Protein AF-A0A960VF50-F1 (afdb_monomer_lite)

Sequence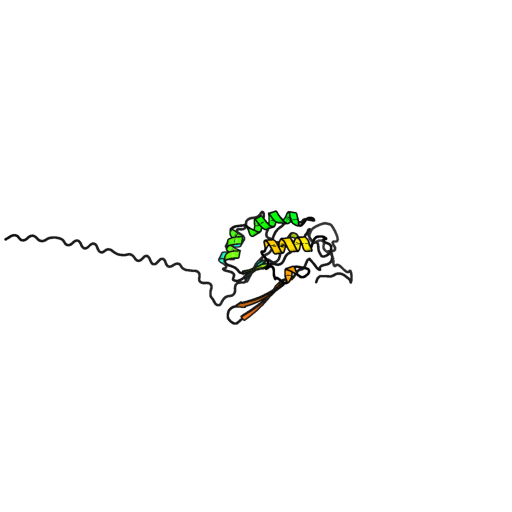 (193 aa):
MKKNNFLSKLIPLSLGIILLFHQSLFSNPNELNIGFGSCLDQDMSFEIFEKVIDQNPNYFIFMGDNIYLDSENPEEKIPAYKKFTENKKFLKLKKNTKLFFTWDDHDFGVNDAGNDYKEIEKSKEIFLKYIEEPNDSPRRKRKGVYDSYMVNFASKKIQIILLDTRTFRSPIKSRFWGFGSYIPNTDPGASFF

Radius of gyration: 27.3 Å; chains: 1; bounding box: 51×64×106 Å

Foldseek 3Di:
DDDDDDDDDDDPPPPPPPPPPPPPVPDPLQDAAEAEDEQDALVDDPVVLVVVVVVQHQEYEYQACLYAAAALDLVVCLVRLCSNLVDPSNVVSVVRYHYHYFYDRRLQHHPQAALPRPCRLVSQVSSCVSVVPDPPDVSNVDFGNWDWDWDDRDPDTDIDTHDHQGHWFDGWDAPDPDPPRTDDDPPPPGDRD

pLDDT: mean 88.4, std 16.56, range [40.12, 98.81]

Structure (mmCIF, N/CA/C/O backbone):
data_AF-A0A960VF50-F1
#
_entry.id   AF-A0A960VF50-F1
#
loop_
_atom_site.group_PDB
_atom_site.id
_atom_site.type_symbol
_atom_site.label_atom_id
_atom_site.label_alt_id
_atom_site.label_comp_id
_atom_site.label_asym_id
_atom_site.label_entity_id
_atom_site.label_seq_id
_atom_site.pdbx_PDB_ins_code
_atom_site.Cartn_x
_atom_site.Cartn_y
_atom_site.Cartn_z
_atom_site.occupancy
_atom_site.B_iso_or_equiv
_atom_site.auth_seq_id
_atom_site.auth_comp_id
_atom_site.auth_asym_id
_atom_site.auth_atom_id
_atom_site.pdbx_PDB_model_num
ATOM 1 N N . MET A 1 1 ? -34.242 44.935 78.778 1.00 49.66 1 MET A N 1
ATOM 2 C CA . MET A 1 1 ? -35.097 45.256 77.612 1.00 49.66 1 MET A CA 1
ATOM 3 C C . MET A 1 1 ? -34.233 45.772 76.472 1.00 49.66 1 MET A C 1
ATOM 5 O O . MET A 1 1 ? -33.695 46.860 76.600 1.00 49.66 1 MET A O 1
ATOM 9 N N . LYS A 1 2 ? -34.091 45.000 75.390 1.00 40.12 2 LYS A N 1
ATOM 10 C CA . LYS A 1 2 ? -33.863 45.480 74.015 1.00 40.12 2 LYS A CA 1
ATOM 11 C C . LYS A 1 2 ? -34.091 44.292 73.073 1.00 40.12 2 LYS A C 1
ATOM 13 O O . LYS A 1 2 ? -33.289 43.368 73.028 1.00 40.12 2 LYS A O 1
ATOM 18 N N . LYS A 1 3 ? -35.243 44.299 72.399 1.00 48.22 3 LYS A N 1
ATOM 19 C CA . LYS A 1 3 ? -35.469 43.560 71.151 1.00 48.22 3 LYS A CA 1
ATOM 20 C C . LYS A 1 3 ? -34.629 44.238 70.066 1.00 48.22 3 LYS A C 1
ATOM 22 O O . LYS A 1 3 ? -34.548 45.461 70.092 1.00 48.22 3 LYS A O 1
ATOM 27 N N . ASN A 1 4 ? -34.071 43.465 69.137 1.00 47.00 4 ASN A N 1
ATOM 28 C CA . ASN A 1 4 ? -33.957 43.845 67.727 1.00 47.00 4 ASN A CA 1
ATOM 29 C C . ASN A 1 4 ? -33.671 42.598 66.877 1.00 47.00 4 ASN A C 1
ATOM 31 O O . ASN A 1 4 ? -32.581 42.038 66.895 1.00 47.00 4 ASN A O 1
ATOM 35 N N . ASN A 1 5 ? -34.712 42.185 66.155 1.00 54.41 5 ASN A N 1
ATOM 36 C CA . ASN A 1 5 ? -34.659 41.328 64.977 1.00 54.41 5 ASN A CA 1
ATOM 37 C C . ASN A 1 5 ? -33.944 42.079 63.838 1.00 54.41 5 ASN A C 1
ATOM 39 O O . ASN A 1 5 ? -34.151 43.283 63.737 1.00 54.41 5 ASN A O 1
ATOM 43 N N . PHE A 1 6 ? -33.237 41.390 62.936 1.00 47.31 6 PHE A N 1
ATOM 44 C CA . PHE A 1 6 ? -33.613 41.285 61.510 1.00 47.31 6 PHE A CA 1
ATOM 45 C C . PHE A 1 6 ? -32.522 40.577 60.676 1.00 47.31 6 PHE A C 1
ATOM 47 O O . PHE A 1 6 ? -31.345 40.907 60.758 1.00 47.31 6 PHE A O 1
ATOM 54 N N . LEU A 1 7 ? -32.999 39.693 59.792 1.00 48.00 7 LEU A N 1
ATOM 55 C CA . LEU A 1 7 ? -32.424 39.273 58.504 1.00 48.00 7 LEU A CA 1
ATOM 56 C C . LEU A 1 7 ? -31.342 38.187 58.479 1.00 48.00 7 LEU A C 1
ATOM 58 O O . LEU A 1 7 ? -30.165 38.415 58.218 1.00 48.00 7 LEU A O 1
ATOM 62 N N . SER A 1 8 ? -31.846 36.955 58.516 1.00 49.31 8 SER A N 1
ATOM 63 C CA . SER A 1 8 ? -31.395 35.867 57.651 1.00 49.31 8 SER A CA 1
ATOM 64 C C . SER A 1 8 ? -31.363 36.295 56.172 1.00 49.31 8 SER A C 1
ATOM 66 O O . SER A 1 8 ? -32.411 36.553 55.577 1.00 49.31 8 SER A O 1
ATOM 68 N N . LYS A 1 9 ? -30.183 36.302 55.547 1.00 47.78 9 LYS A N 1
ATOM 69 C CA . LYS A 1 9 ? -30.050 36.159 54.089 1.00 47.78 9 LYS A CA 1
ATOM 70 C C . LYS A 1 9 ? -29.443 34.791 53.801 1.00 47.78 9 LYS A C 1
ATOM 72 O O . LYS A 1 9 ? -28.229 34.639 53.739 1.00 47.78 9 LYS A O 1
ATOM 77 N N . LEU A 1 10 ? -30.310 33.793 53.659 1.00 51.16 10 LEU A N 1
ATOM 78 C CA . LEU A 1 10 ? -29.973 32.549 52.976 1.00 51.16 10 LEU A CA 1
ATOM 79 C C . LEU A 1 10 ? -29.927 32.865 51.480 1.00 51.16 10 LEU A C 1
ATOM 81 O O . LEU A 1 10 ? -30.961 33.101 50.860 1.00 51.16 10 LEU A O 1
ATOM 85 N N . ILE A 1 11 ? -28.725 32.924 50.917 1.00 52.03 11 ILE A N 1
ATOM 86 C CA . ILE A 1 11 ? -28.527 32.833 49.471 1.00 52.03 11 ILE A CA 1
ATOM 87 C C . ILE A 1 11 ? -28.613 31.336 49.157 1.00 52.03 11 ILE A C 1
ATOM 89 O O . ILE A 1 11 ? -27.773 30.589 49.665 1.00 52.03 11 ILE A O 1
ATOM 93 N N . PRO A 1 12 ? -29.600 30.845 48.387 1.00 48.88 12 PRO A N 1
ATOM 94 C CA . PRO A 1 12 ? -29.546 29.472 47.934 1.00 48.88 12 PRO A CA 1
ATOM 95 C C . PRO A 1 12 ? -28.415 29.401 46.910 1.00 48.88 12 PRO A C 1
ATOM 97 O O . PRO A 1 12 ? -28.496 29.970 45.823 1.00 48.88 12 PRO A O 1
ATOM 100 N N . LEU A 1 13 ? -27.325 28.744 47.296 1.00 48.19 13 LEU A N 1
ATOM 101 C CA . LEU A 1 13 ? -26.268 28.338 46.389 1.00 48.19 13 LEU A CA 1
ATOM 102 C C . LEU A 1 13 ? -26.873 27.269 45.469 1.00 48.19 13 LEU A C 1
ATOM 104 O O . LEU A 1 13 ? -26.867 26.082 45.791 1.00 48.19 13 LEU A O 1
ATOM 108 N N . SER A 1 14 ? -27.478 27.684 44.357 1.00 54.41 14 SER A N 1
ATOM 109 C CA . SER A 1 14 ? -27.857 26.764 43.293 1.00 54.41 14 SER A CA 1
ATOM 110 C C . SER A 1 14 ? -26.571 26.252 42.648 1.00 54.41 14 SER A C 1
ATOM 112 O O . SER A 1 14 ? -26.038 26.843 41.711 1.00 54.41 14 SER A O 1
ATOM 114 N N . LEU A 1 15 ? -26.051 25.141 43.178 1.00 49.94 15 LEU A N 1
ATOM 115 C CA . LEU A 1 15 ? -25.127 24.274 42.455 1.00 49.94 15 LEU A CA 1
ATOM 116 C C . LEU A 1 15 ? -25.870 23.777 41.208 1.00 49.94 15 LEU A C 1
ATOM 118 O O . LEU A 1 15 ? -26.556 22.756 41.227 1.00 49.94 15 LEU A O 1
ATOM 122 N N . GLY A 1 16 ? -25.776 24.539 40.123 1.00 51.81 16 GLY A N 1
ATOM 123 C CA . GLY A 1 16 ? -26.115 24.056 38.798 1.00 51.81 16 GLY A CA 1
ATOM 124 C C . GLY A 1 16 ? -25.120 22.964 38.441 1.00 51.81 16 GLY A C 1
ATOM 125 O O . GLY A 1 16 ? -24.006 23.255 38.013 1.00 51.81 16 GLY A O 1
ATOM 126 N N . ILE A 1 17 ? -25.502 21.705 38.649 1.00 58.00 17 ILE A N 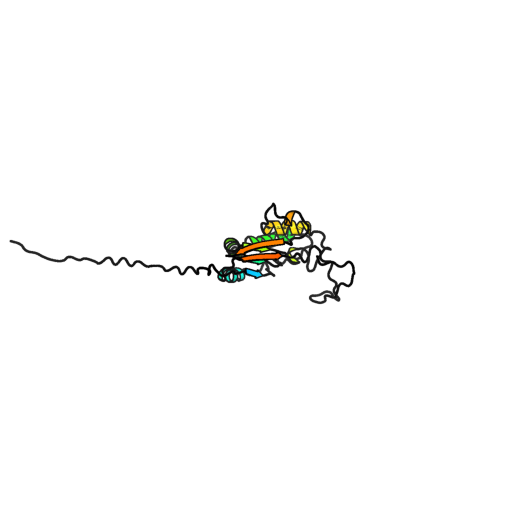1
ATOM 127 C CA . ILE A 1 17 ? -24.816 20.565 38.047 1.00 58.00 17 ILE A CA 1
ATOM 128 C C . ILE A 1 17 ? -25.055 20.695 36.543 1.00 58.00 17 ILE A C 1
ATOM 130 O O . ILE A 1 17 ? -26.099 20.302 36.024 1.00 58.00 17 ILE A O 1
ATOM 134 N N . ILE A 1 18 ? -24.102 21.307 35.842 1.00 58.47 18 ILE A N 1
ATOM 135 C CA . ILE A 1 18 ? -24.047 21.266 34.386 1.00 58.47 18 ILE A CA 1
ATOM 136 C C . ILE A 1 18 ? -23.622 19.839 34.033 1.00 58.47 18 ILE A C 1
ATOM 138 O O . ILE A 1 18 ? -22.437 19.519 33.960 1.00 58.47 18 ILE A O 1
ATOM 142 N N . LEU A 1 19 ? -24.609 18.959 33.864 1.00 52.09 19 LEU A N 1
ATOM 143 C CA . LEU A 1 19 ? -24.430 17.677 33.194 1.00 52.09 19 LEU A CA 1
ATOM 144 C C . LEU A 1 19 ? -24.115 17.975 31.727 1.00 52.09 19 LEU A C 1
ATOM 146 O O . LEU A 1 19 ? -25.004 18.104 30.888 1.00 52.09 19 LEU A O 1
ATOM 150 N N . LEU A 1 20 ? -22.825 18.117 31.428 1.00 52.59 20 LEU A N 1
ATOM 151 C CA . LEU A 1 20 ? -22.314 18.002 30.071 1.00 52.59 20 LEU A CA 1
ATOM 152 C C . LEU A 1 20 ? -22.585 16.565 29.619 1.00 52.59 20 LEU A C 1
ATOM 154 O O . LEU A 1 20 ? -21.781 15.665 29.854 1.00 52.59 20 LEU A O 1
ATOM 158 N N . PHE A 1 21 ? -23.738 16.343 28.990 1.00 51.44 21 PHE A N 1
ATOM 159 C CA . PHE A 1 21 ? -23.958 15.164 28.167 1.00 51.44 21 PHE A CA 1
ATOM 160 C C . PHE A 1 21 ? -22.960 15.237 27.011 1.00 51.44 21 PHE A C 1
ATOM 162 O O . PHE A 1 21 ? -23.230 15.824 25.966 1.00 51.44 21 PHE A O 1
ATOM 169 N N . HIS A 1 22 ? -21.779 14.652 27.204 1.00 53.62 22 HIS A N 1
ATOM 170 C CA . HIS A 1 22 ? -21.002 14.165 26.080 1.00 53.62 22 HIS A CA 1
ATOM 171 C C . HIS A 1 22 ? -21.868 13.081 25.444 1.00 53.62 22 HIS A C 1
ATOM 173 O O . HIS A 1 22 ? -21.945 11.962 25.946 1.00 53.62 22 HIS A O 1
ATOM 179 N N . GLN A 1 23 ? -22.570 13.426 24.365 1.00 48.44 23 GLN A N 1
ATOM 180 C CA . GLN A 1 23 ? -23.008 12.425 23.408 1.00 48.44 23 GLN A CA 1
ATOM 181 C C . GLN A 1 23 ? -21.732 11.859 22.792 1.00 48.44 23 GLN A C 1
ATOM 183 O O . GLN A 1 23 ? -21.275 12.286 21.736 1.00 48.44 23 GLN A O 1
ATOM 188 N N . SER A 1 24 ? -21.091 10.935 23.502 1.00 53.53 24 SER A N 1
ATOM 189 C CA . SER A 1 24 ? -20.229 9.972 22.854 1.00 53.53 24 SER A CA 1
ATOM 190 C C . SER A 1 24 ? -21.113 9.297 21.819 1.00 53.53 24 SER A C 1
ATOM 192 O O . SER A 1 24 ? -22.078 8.618 22.176 1.00 53.53 24 SER A O 1
ATOM 194 N N . LEU A 1 25 ? -20.830 9.564 20.543 1.00 53.94 25 LEU A N 1
ATOM 195 C CA . LEU A 1 25 ? -21.280 8.750 19.424 1.00 53.94 25 LEU A CA 1
ATOM 196 C C . LEU A 1 25 ? -20.746 7.345 19.700 1.00 53.94 25 LEU A C 1
ATOM 198 O O . LEU A 1 25 ? -19.643 6.987 19.295 1.00 53.94 25 LEU A O 1
ATOM 202 N N . PHE A 1 26 ? -21.466 6.586 20.520 1.00 53.62 26 PHE A N 1
ATOM 203 C CA . PHE A 1 26 ? -21.166 5.190 20.732 1.00 53.62 26 PHE A CA 1
ATOM 204 C C . PHE A 1 26 ? -21.356 4.541 19.370 1.00 53.62 26 PHE A C 1
ATOM 206 O O . PHE A 1 26 ? -22.457 4.570 18.817 1.00 53.62 26 PHE A O 1
ATOM 213 N N . SER A 1 27 ? -20.271 3.993 18.817 1.00 55.16 27 SER A N 1
ATOM 214 C CA . SER A 1 27 ? -20.386 3.021 17.736 1.00 55.16 27 SER A CA 1
ATOM 215 C C . SER A 1 27 ? -21.428 2.012 18.171 1.00 55.16 27 SER A C 1
ATOM 217 O O . SER A 1 27 ? -21.359 1.513 19.297 1.00 55.16 27 SER A O 1
ATOM 219 N N . ASN A 1 28 ? -22.388 1.711 17.305 1.00 61.47 28 ASN A N 1
ATOM 220 C CA . ASN A 1 28 ? -23.274 0.594 17.554 1.00 61.47 28 ASN A CA 1
ATOM 221 C C . ASN A 1 28 ? -22.386 -0.657 17.696 1.00 61.47 28 ASN A C 1
ATOM 223 O O . ASN A 1 28 ? -21.739 -1.038 16.720 1.00 61.47 28 ASN A O 1
ATOM 227 N N . PRO A 1 29 ? -22.303 -1.297 18.879 1.00 66.50 29 PRO A N 1
ATOM 228 C CA . PRO A 1 29 ? -21.368 -2.400 19.113 1.00 66.50 29 PRO A CA 1
ATOM 229 C C . PRO A 1 29 ? -21.675 -3.635 18.248 1.00 66.50 29 PRO A C 1
ATOM 231 O O . PRO A 1 29 ? -20.904 -4.592 18.243 1.00 66.50 29 PRO A O 1
ATOM 234 N N . ASN A 1 30 ? -22.790 -3.607 17.511 1.00 76.50 30 ASN A N 1
ATOM 235 C CA . ASN A 1 30 ? -23.240 -4.657 16.607 1.00 76.50 30 ASN A CA 1
ATOM 236 C C . ASN A 1 30 ? -22.966 -4.364 15.122 1.00 76.50 30 ASN A C 1
ATOM 238 O O . ASN A 1 30 ? -23.310 -5.197 14.281 1.00 76.50 30 ASN A O 1
ATOM 242 N N . GLU A 1 31 ? -22.376 -3.217 14.781 1.00 86.44 31 GLU A N 1
ATOM 243 C CA . GLU A 1 31 ? -22.109 -2.825 13.396 1.00 86.44 31 GLU A CA 1
ATOM 244 C C . GLU A 1 31 ? -20.614 -2.855 13.084 1.00 86.44 31 GLU A C 1
ATOM 246 O O . GLU A 1 31 ? -19.793 -2.282 13.800 1.00 86.44 31 GLU A O 1
ATOM 251 N N . LEU A 1 32 ? -20.273 -3.561 12.008 1.00 90.56 32 LEU A N 1
ATOM 252 C CA . LEU A 1 32 ? -18.916 -3.648 11.502 1.00 90.56 32 LEU A CA 1
ATOM 253 C C . LEU A 1 32 ? -18.742 -2.667 10.345 1.00 90.56 32 LEU A C 1
ATOM 255 O O . LEU A 1 32 ? -19.312 -2.874 9.275 1.00 90.56 32 LEU A O 1
ATOM 259 N N . ASN A 1 33 ? -17.864 -1.688 10.534 1.00 93.38 33 ASN A N 1
ATOM 260 C CA . ASN A 1 33 ? -17.501 -0.706 9.524 1.00 93.38 33 ASN A CA 1
ATOM 261 C C . ASN A 1 33 ? -16.098 -1.001 8.987 1.00 93.38 33 ASN A C 1
ATOM 263 O O . ASN A 1 33 ? -15.100 -0.899 9.707 1.00 93.38 33 ASN A O 1
ATOM 267 N N . ILE A 1 34 ? -16.028 -1.362 7.706 1.00 95.94 34 ILE A N 1
ATOM 268 C CA . ILE A 1 34 ? -14.776 -1.540 6.967 1.00 95.94 34 ILE A CA 1
ATOM 269 C C . ILE A 1 34 ? -14.707 -0.440 5.912 1.00 95.94 34 ILE A C 1
ATOM 271 O O . ILE A 1 34 ? -15.481 -0.443 4.958 1.00 95.94 34 ILE A O 1
ATOM 275 N N . GLY A 1 35 ? -13.780 0.497 6.089 1.00 97.25 35 GLY A N 1
ATOM 276 C CA . GLY A 1 35 ? -13.423 1.458 5.051 1.00 97.25 35 GLY A CA 1
ATOM 277 C C . GLY A 1 35 ? -12.381 0.873 4.102 1.00 97.25 35 GLY A C 1
ATOM 278 O O . GLY A 1 35 ? -11.595 0.005 4.485 1.00 97.25 35 GLY A O 1
ATOM 279 N N . PHE A 1 36 ? -12.343 1.363 2.872 1.00 97.75 36 PHE A N 1
ATOM 280 C CA . PHE A 1 36 ? -11.269 1.069 1.932 1.00 97.75 36 PHE A CA 1
ATOM 281 C C . PHE A 1 36 ? -11.023 2.269 1.021 1.00 97.75 36 PHE A C 1
ATOM 283 O O . PHE A 1 36 ? -11.928 3.071 0.784 1.00 97.75 36 PHE A O 1
ATOM 290 N N . GLY A 1 37 ? -9.793 2.407 0.540 1.00 97.56 37 GLY A N 1
ATOM 291 C CA . GLY A 1 37 ? -9.394 3.486 -0.355 1.00 97.56 37 GLY A CA 1
ATOM 292 C C . GLY A 1 37 ? -8.038 3.224 -0.999 1.00 97.56 37 GLY A C 1
ATOM 293 O O . GLY A 1 37 ? -7.272 2.380 -0.537 1.00 97.56 37 GLY A O 1
ATOM 294 N N . SER A 1 38 ? -7.761 3.954 -2.068 1.00 97.69 38 SER A N 1
ATOM 295 C CA . SER A 1 38 ? -6.519 3.920 -2.842 1.00 97.69 38 SER A CA 1
ATOM 296 C C . SER A 1 38 ? -6.199 5.329 -3.331 1.00 97.69 38 SER A C 1
ATOM 298 O O . SER A 1 38 ? -6.962 6.264 -3.063 1.00 97.69 38 SER A O 1
ATOM 300 N N . CYS A 1 39 ? -5.114 5.464 -4.088 1.00 97.19 39 CYS A N 1
ATOM 301 C CA . CYS A 1 39 ? -4.803 6.679 -4.832 1.00 97.19 39 CYS A CA 1
ATOM 302 C C . CYS A 1 39 ? -4.594 7.889 -3.905 1.00 97.19 39 CYS A C 1
ATOM 304 O O . CYS A 1 39 ? -5.155 8.969 -4.108 1.00 97.19 39 CYS A O 1
ATOM 306 N N . LEU A 1 40 ? -3.760 7.705 -2.883 1.00 96.31 40 LEU A N 1
ATOM 307 C CA . LEU A 1 40 ? -3.319 8.763 -1.989 1.00 96.31 40 LEU A CA 1
ATOM 308 C C . LEU A 1 40 ? -2.075 9.455 -2.549 1.00 96.31 40 LEU A C 1
ATOM 310 O O . LEU A 1 40 ? -0.962 8.943 -2.464 1.00 96.31 40 LEU A O 1
ATOM 314 N N . ASP A 1 41 ? -2.255 10.675 -3.044 1.00 96.88 41 ASP A N 1
ATOM 315 C CA . ASP A 1 41 ? -1.134 11.557 -3.360 1.00 96.88 41 ASP A CA 1
ATOM 316 C C . ASP A 1 41 ? -0.638 12.247 -2.083 1.00 96.88 41 ASP A C 1
ATOM 318 O O . ASP A 1 41 ? -1.347 13.045 -1.460 1.00 96.88 41 ASP A O 1
ATOM 322 N N . GLN A 1 42 ? 0.598 11.930 -1.684 1.00 97.62 42 GLN A N 1
ATOM 323 C CA . GLN A 1 42 ? 1.248 12.483 -0.496 1.00 97.62 42 GLN A CA 1
ATOM 324 C C . GLN A 1 42 ? 1.402 14.011 -0.518 1.00 97.62 42 GLN A C 1
ATOM 326 O O . GLN A 1 42 ? 1.650 14.605 0.534 1.00 97.62 42 GLN A O 1
ATOM 331 N N . ASP A 1 43 ? 1.307 14.636 -1.692 1.00 97.62 43 ASP A N 1
ATOM 332 C CA . ASP A 1 43 ? 1.434 16.080 -1.884 1.00 97.62 43 ASP A CA 1
ATOM 333 C C . ASP A 1 43 ? 0.073 16.800 -1.899 1.00 97.62 43 ASP A C 1
ATOM 335 O O . ASP A 1 43 ? 0.015 18.033 -1.898 1.00 97.62 43 ASP A O 1
ATOM 339 N N . MET A 1 44 ? -1.026 16.045 -1.821 1.00 97.25 44 MET A N 1
ATOM 340 C CA . MET A 1 44 ? -2.392 16.560 -1.755 1.00 97.25 44 MET A CA 1
ATOM 341 C C . MET A 1 44 ? -2.925 16.637 -0.316 1.00 97.25 44 MET A C 1
ATOM 343 O O . MET A 1 44 ? -2.273 16.273 0.663 1.00 97.25 44 MET A O 1
ATOM 347 N N . SER A 1 45 ? -4.140 17.172 -0.159 1.00 96.44 45 SER A N 1
ATOM 348 C CA . SER A 1 45 ? -4.786 17.300 1.151 1.00 96.44 45 SER A CA 1
ATOM 349 C C . SER A 1 45 ? -5.202 15.946 1.734 1.00 96.44 45 SER A C 1
ATOM 351 O O . SER A 1 45 ? -5.860 15.142 1.082 1.00 96.44 45 SER A O 1
ATOM 353 N N . PHE A 1 46 ? -4.921 15.742 3.024 1.00 97.56 46 PHE A N 1
ATOM 354 C CA . PHE A 1 46 ? -5.301 14.539 3.780 1.00 97.56 46 PHE A CA 1
ATOM 355 C C . PHE A 1 46 ? -6.668 14.687 4.484 1.00 97.56 46 PHE A C 1
ATOM 357 O O . PHE A 1 46 ? -6.996 13.924 5.393 1.00 97.56 46 PHE A O 1
ATOM 364 N N . GLU A 1 47 ? -7.474 15.691 4.116 1.00 97.06 47 GLU A N 1
ATOM 365 C CA . GLU A 1 47 ? -8.818 15.937 4.678 1.00 97.06 47 GLU A CA 1
ATOM 366 C C . GLU A 1 47 ? -9.767 14.746 4.551 1.00 97.06 47 GLU A C 1
ATOM 368 O O . GLU A 1 47 ? -10.623 14.552 5.416 1.00 97.06 47 GLU A O 1
ATOM 373 N N . ILE A 1 48 ? -9.575 13.902 3.535 1.00 96.81 48 ILE A N 1
ATOM 374 C CA . ILE A 1 48 ? -10.364 12.681 3.371 1.00 96.81 48 ILE A CA 1
ATOM 375 C C . ILE A 1 48 ? -10.300 11.785 4.615 1.00 96.81 48 ILE A C 1
ATOM 377 O O . ILE A 1 48 ? -11.314 11.208 5.004 1.00 96.81 48 ILE A O 1
ATOM 381 N N . PHE A 1 49 ? -9.160 11.731 5.314 1.00 97.31 49 PHE A N 1
ATOM 382 C CA . PHE A 1 49 ? -9.037 10.917 6.521 1.00 97.31 49 PHE A CA 1
ATOM 383 C C . PHE A 1 49 ? -9.908 11.416 7.669 1.00 97.31 49 PHE A C 1
ATOM 385 O O . PHE A 1 49 ? -10.356 10.602 8.466 1.00 97.31 49 PHE A O 1
ATOM 392 N N . GLU A 1 50 ? -10.216 12.711 7.753 1.00 95.81 50 GLU A N 1
ATOM 393 C CA . GLU A 1 50 ? -11.162 13.207 8.759 1.00 95.81 50 GLU A CA 1
ATOM 394 C C . GLU A 1 50 ? -12.570 12.682 8.474 1.00 95.81 50 GLU A C 1
ATOM 396 O O . GLU A 1 50 ? -13.222 12.182 9.384 1.00 95.81 50 GLU A O 1
ATOM 401 N N . LYS A 1 51 ? -12.982 12.664 7.200 1.00 96.31 51 LYS A N 1
ATOM 402 C CA . LYS A 1 51 ? -14.267 12.081 6.784 1.00 96.31 51 LYS A CA 1
ATOM 403 C C . LYS A 1 51 ? -14.336 10.580 7.010 1.00 96.31 51 LYS A C 1
ATOM 405 O O . LYS A 1 51 ? -15.377 10.088 7.432 1.00 96.31 51 LYS A O 1
ATOM 410 N N . VAL A 1 52 ? -13.237 9.864 6.779 1.00 96.94 52 VAL A N 1
ATOM 411 C CA . VAL A 1 52 ? -13.133 8.436 7.106 1.00 96.94 52 VAL A CA 1
ATOM 412 C C . VAL A 1 52 ? -13.261 8.219 8.614 1.00 96.94 52 VAL A C 1
ATOM 414 O O . VAL A 1 52 ? -14.029 7.363 9.037 1.00 96.94 52 VAL A O 1
ATOM 417 N N . ILE A 1 53 ? -12.554 9.003 9.433 1.00 95.88 53 ILE A N 1
ATOM 418 C CA . ILE A 1 53 ? -12.612 8.901 10.899 1.00 95.88 53 ILE A CA 1
ATOM 419 C C . ILE A 1 53 ? -14.027 9.180 11.420 1.00 95.88 53 ILE A C 1
ATOM 421 O O . ILE A 1 53 ? -14.466 8.487 12.335 1.00 95.88 53 ILE A O 1
ATOM 425 N N . ASP A 1 54 ? -14.756 10.128 10.825 1.00 95.19 54 ASP A N 1
ATOM 426 C CA . ASP A 1 54 ? -16.146 10.436 11.192 1.00 95.19 54 ASP A CA 1
ATOM 427 C C . ASP A 1 54 ? -17.095 9.233 10.994 1.00 95.19 54 ASP A C 1
ATOM 429 O O . ASP A 1 54 ? -18.126 9.155 11.658 1.00 95.19 54 ASP A O 1
ATOM 433 N N . GLN A 1 55 ? -16.742 8.263 10.135 1.00 95.12 55 GLN A N 1
ATOM 434 C CA . GLN A 1 55 ? -17.487 7.002 9.963 1.00 95.12 55 GLN A CA 1
ATOM 435 C C . GLN A 1 55 ? -17.133 5.928 11.010 1.00 95.12 55 GLN A C 1
ATOM 437 O O . GLN A 1 55 ? -17.711 4.840 11.007 1.00 95.12 55 GLN A O 1
ATOM 442 N N . ASN A 1 56 ? -16.170 6.204 11.896 1.00 93.25 56 ASN A N 1
ATOM 443 C CA . ASN A 1 56 ? -15.685 5.304 12.942 1.00 93.25 56 ASN A CA 1
ATOM 444 C C . ASN A 1 56 ? -15.411 3.855 12.453 1.00 93.25 56 ASN A C 1
ATOM 446 O O . ASN A 1 56 ? -16.012 2.903 12.965 1.00 93.25 56 ASN A O 1
ATOM 450 N N . PRO A 1 57 ? -14.536 3.659 11.445 1.00 95.69 57 PRO A N 1
ATOM 451 C CA . PRO A 1 57 ? -14.250 2.336 10.905 1.00 95.69 57 PRO A CA 1
ATOM 452 C C . PRO A 1 57 ? -13.471 1.472 11.901 1.00 95.69 57 PRO A C 1
ATOM 454 O O . PRO A 1 57 ? -12.476 1.910 12.486 1.00 95.69 57 PRO A O 1
ATOM 457 N N . ASN A 1 58 ? -13.873 0.205 12.032 1.00 94.56 58 ASN A N 1
ATOM 458 C CA . ASN A 1 58 ? -13.106 -0.807 12.763 1.00 94.56 58 ASN A CA 1
ATOM 459 C C . ASN A 1 58 ? -11.809 -1.143 12.015 1.00 94.56 58 ASN A C 1
ATOM 461 O O . ASN A 1 58 ? -10.749 -1.303 12.626 1.00 94.56 58 ASN A O 1
ATOM 465 N N . TYR A 1 59 ? -11.911 -1.221 10.685 1.00 96.88 59 TYR A N 1
ATOM 466 C CA . TYR A 1 59 ? -10.810 -1.533 9.784 1.00 96.88 59 TYR A CA 1
ATOM 467 C C . TYR A 1 59 ? -10.778 -0.554 8.612 1.00 96.88 59 TYR A C 1
ATOM 469 O O . TYR A 1 59 ? -11.830 -0.146 8.122 1.00 96.88 59 TYR A O 1
ATOM 477 N N . PHE A 1 60 ? -9.582 -0.221 8.131 1.00 98.31 60 PHE A N 1
ATOM 478 C CA . PHE A 1 60 ? -9.404 0.499 6.872 1.00 98.31 60 PHE A CA 1
ATOM 479 C C . PHE A 1 60 ? -8.398 -0.236 5.989 1.00 98.31 60 PHE A C 1
ATOM 481 O O . PHE A 1 60 ? -7.287 -0.540 6.428 1.00 98.31 60 PHE A O 1
ATOM 488 N N . ILE A 1 61 ? -8.803 -0.543 4.761 1.00 98.62 61 ILE A N 1
ATOM 489 C CA . ILE A 1 61 ? -7.993 -1.271 3.788 1.00 98.62 61 ILE A CA 1
ATOM 490 C C . ILE A 1 61 ? -7.452 -0.277 2.766 1.00 98.62 61 ILE A C 1
ATOM 492 O O . ILE A 1 61 ? -8.198 0.266 1.954 1.00 98.62 61 ILE A O 1
ATOM 496 N N . PHE A 1 62 ? -6.145 -0.067 2.792 1.00 98.62 62 PHE A N 1
ATOM 497 C CA . PHE A 1 62 ? -5.442 0.613 1.724 1.00 98.62 62 PHE A CA 1
ATOM 498 C C . PHE A 1 62 ? -5.192 -0.363 0.574 1.00 98.62 62 PHE A C 1
ATOM 500 O O . PHE A 1 62 ? -4.522 -1.387 0.741 1.00 98.62 62 PHE A O 1
ATOM 507 N N . MET A 1 63 ? -5.772 -0.053 -0.580 1.00 98.25 63 MET A N 1
ATOM 508 C CA . MET A 1 63 ? -5.824 -0.938 -1.743 1.00 98.25 63 MET A CA 1
ATOM 509 C C . MET A 1 63 ? -4.669 -0.732 -2.734 1.00 98.25 63 MET A C 1
ATOM 511 O O . MET A 1 63 ? -4.673 -1.370 -3.779 1.00 98.25 63 MET A O 1
ATOM 515 N N . GLY A 1 64 ? -3.694 0.113 -2.393 1.00 97.94 64 GLY A N 1
ATOM 516 C CA . GLY A 1 64 ? -2.579 0.492 -3.258 1.00 97.94 64 GLY A CA 1
ATOM 517 C C . GLY A 1 64 ? -2.600 1.975 -3.623 1.00 97.94 64 GLY A C 1
ATOM 518 O O . GLY A 1 64 ? -3.509 2.703 -3.210 1.00 97.94 64 GLY A O 1
ATOM 519 N N . ASP A 1 65 ? -1.565 2.419 -4.333 1.00 98.25 65 ASP A N 1
ATOM 520 C CA . ASP A 1 65 ? -1.211 3.829 -4.512 1.00 98.25 65 ASP A CA 1
ATOM 521 C C . ASP A 1 65 ? -1.256 4.578 -3.175 1.00 98.25 65 ASP A C 1
ATOM 523 O O . ASP A 1 65 ? -2.004 5.538 -2.986 1.00 98.25 65 ASP A O 1
ATOM 527 N N . ASN A 1 66 ? -0.509 4.078 -2.187 1.00 98.19 66 ASN A N 1
ATOM 528 C CA . ASN A 1 66 ? -0.414 4.721 -0.872 1.00 98.19 66 ASN A CA 1
ATOM 529 C C . ASN A 1 66 ? 0.440 5.993 -0.920 1.00 98.19 66 ASN A C 1
ATOM 531 O O . ASN A 1 66 ? 0.364 6.834 -0.023 1.00 98.19 66 ASN A O 1
ATOM 535 N N . ILE A 1 67 ? 1.268 6.088 -1.953 1.00 98.44 67 ILE A N 1
ATOM 536 C CA . ILE A 1 67 ? 1.992 7.265 -2.409 1.00 98.44 67 ILE A CA 1
ATOM 537 C C . ILE A 1 67 ? 1.905 7.311 -3.941 1.00 98.44 67 ILE A C 1
ATOM 539 O O . ILE A 1 67 ? 1.779 6.271 -4.584 1.00 98.44 67 ILE A O 1
ATOM 543 N N . TYR A 1 68 ? 2.053 8.498 -4.525 1.00 97.62 68 TYR A N 1
ATOM 544 C CA . TYR A 1 68 ? 2.242 8.705 -5.960 1.00 97.62 68 TYR A CA 1
ATOM 545 C C . TYR A 1 68 ? 3.695 9.068 -6.247 1.00 97.62 68 TYR A C 1
ATOM 547 O O . TYR A 1 68 ? 4.095 10.229 -6.114 1.00 97.62 68 TYR A O 1
ATOM 555 N N . LEU A 1 69 ? 4.503 8.074 -6.623 1.00 96.88 69 LEU A N 1
ATOM 556 C CA . LEU A 1 69 ? 5.860 8.311 -7.109 1.00 96.88 69 LEU A CA 1
ATOM 557 C C . LEU A 1 69 ? 6.367 7.150 -7.964 1.00 96.88 69 LEU A C 1
ATOM 559 O O . LEU A 1 69 ? 6.769 6.130 -7.419 1.00 96.88 69 LEU A O 1
ATOM 563 N N . ASP A 1 70 ? 6.475 7.330 -9.274 1.00 96.69 70 ASP A N 1
ATOM 564 C CA . ASP A 1 70 ? 7.159 6.367 -10.144 1.00 96.69 70 ASP A CA 1
ATOM 565 C C . ASP A 1 70 ? 8.675 6.512 -10.047 1.00 96.69 70 ASP A C 1
ATOM 567 O O . ASP A 1 70 ? 9.199 7.616 -10.189 1.00 96.69 70 ASP A O 1
ATOM 571 N N . SER A 1 71 ? 9.399 5.411 -9.827 1.00 96.25 71 SER A N 1
ATOM 572 C CA . SER A 1 71 ? 10.864 5.460 -9.818 1.00 96.25 71 SER A CA 1
ATOM 573 C C . SER A 1 71 ? 11.525 4.114 -10.120 1.00 96.25 71 SER A C 1
ATOM 575 O O . SER A 1 71 ? 11.083 3.054 -9.665 1.00 96.25 71 SER A O 1
ATOM 577 N N . GLU A 1 72 ? 12.639 4.165 -10.855 1.00 96.94 72 GLU A N 1
ATOM 578 C CA . GLU A 1 72 ? 13.571 3.040 -11.006 1.00 96.94 72 GLU A CA 1
ATOM 579 C C . GLU A 1 72 ? 14.436 2.822 -9.757 1.00 96.94 72 GLU A C 1
ATOM 581 O O . GLU A 1 72 ? 14.971 1.734 -9.569 1.00 96.94 72 GLU A O 1
ATOM 586 N N . ASN A 1 73 ? 14.544 3.830 -8.887 1.00 98.06 73 ASN A N 1
ATOM 587 C CA . ASN A 1 73 ? 15.274 3.773 -7.629 1.00 98.06 73 ASN A CA 1
ATOM 588 C C . ASN A 1 73 ? 14.293 3.838 -6.443 1.00 98.06 73 ASN A C 1
ATOM 590 O O . ASN A 1 73 ? 13.850 4.926 -6.062 1.00 98.06 73 ASN A O 1
ATOM 594 N N . PRO A 1 74 ? 13.990 2.707 -5.780 1.00 97.81 74 PRO A N 1
ATOM 595 C CA . PRO A 1 74 ? 13.024 2.683 -4.685 1.00 97.81 74 PRO A CA 1
ATOM 596 C C . PRO A 1 74 ? 13.336 3.636 -3.526 1.00 97.81 74 PRO A C 1
ATOM 598 O O . PRO A 1 74 ? 12.423 4.048 -2.811 1.00 97.81 74 PRO A O 1
ATOM 601 N N . GLU A 1 75 ? 14.604 4.001 -3.305 1.00 98.50 75 GLU A N 1
ATOM 602 C CA . GLU A 1 75 ? 14.977 4.911 -2.216 1.00 98.50 75 GLU A CA 1
ATOM 603 C C . GLU A 1 75 ? 14.402 6.321 -2.400 1.00 98.50 75 GLU A C 1
ATOM 605 O O . GLU A 1 75 ? 14.157 7.015 -1.412 1.00 98.50 75 GLU A O 1
ATOM 610 N N . GLU A 1 76 ? 14.071 6.719 -3.629 1.00 98.31 76 GLU A N 1
ATOM 611 C CA . GLU A 1 76 ? 13.386 7.984 -3.913 1.00 98.31 76 GLU A CA 1
ATOM 612 C C . GLU A 1 76 ? 11.964 8.024 -3.341 1.00 98.31 76 GLU A C 1
ATOM 614 O O . GLU A 1 76 ? 11.447 9.106 -3.072 1.00 98.31 76 GLU A O 1
ATOM 619 N N . LYS A 1 77 ? 11.349 6.865 -3.056 1.00 98.38 77 LYS A N 1
ATOM 620 C CA . LYS A 1 77 ? 10.025 6.769 -2.416 1.00 98.38 77 LYS A CA 1
ATOM 621 C C . LYS A 1 77 ? 10.058 7.097 -0.923 1.00 98.38 77 LYS A C 1
ATOM 623 O O . LYS A 1 77 ? 9.019 7.382 -0.331 1.00 98.38 77 LYS A O 1
ATOM 628 N N . ILE A 1 78 ? 11.233 7.101 -0.285 1.00 98.75 78 ILE A N 1
ATOM 629 C CA . ILE A 1 78 ? 11.375 7.328 1.163 1.00 98.75 78 ILE A CA 1
ATOM 630 C C . ILE A 1 78 ? 10.748 8.660 1.622 1.00 98.75 78 ILE A C 1
ATOM 632 O O . ILE A 1 78 ? 9.967 8.636 2.577 1.00 98.75 78 ILE A O 1
ATOM 636 N N . PRO A 1 79 ? 11.046 9.822 1.008 1.00 98.69 79 PRO A N 1
ATOM 637 C CA . PRO A 1 79 ? 10.414 11.081 1.388 1.00 98.69 79 PRO A CA 1
ATOM 638 C C . PRO A 1 79 ? 8.892 11.073 1.206 1.00 98.69 79 PRO A C 1
ATOM 640 O O . PRO A 1 79 ? 8.192 11.639 2.044 1.00 98.69 79 PRO A O 1
ATOM 643 N N . ALA A 1 80 ? 8.378 10.418 0.158 1.00 98.56 80 ALA A N 1
ATOM 644 C CA . ALA A 1 80 ? 6.940 10.308 -0.082 1.00 98.56 80 ALA A CA 1
ATOM 645 C C . ALA A 1 80 ? 6.253 9.490 1.020 1.00 98.56 80 ALA A C 1
ATOM 647 O O . ALA A 1 80 ? 5.291 9.959 1.631 1.00 98.56 80 ALA A O 1
ATOM 648 N N . TYR A 1 81 ? 6.821 8.333 1.377 1.00 98.69 81 TYR A N 1
ATOM 649 C CA . TYR A 1 81 ? 6.317 7.548 2.500 1.00 98.69 81 TYR A CA 1
ATOM 650 C C . TYR A 1 81 ? 6.375 8.317 3.817 1.00 98.69 81 TYR A C 1
ATOM 652 O O . TYR A 1 81 ? 5.408 8.275 4.565 1.00 98.69 81 TYR A O 1
ATOM 660 N N . LYS A 1 82 ? 7.447 9.070 4.097 1.00 98.75 82 LYS A N 1
ATOM 661 C CA . LYS A 1 82 ? 7.511 9.914 5.303 1.00 98.75 82 LYS A CA 1
ATOM 662 C C . LYS A 1 82 ? 6.386 10.945 5.340 1.00 98.75 82 LYS A C 1
ATOM 664 O O . LYS A 1 82 ? 5.700 11.038 6.355 1.00 98.75 82 LYS A O 1
ATOM 669 N N . LYS A 1 83 ? 6.150 11.672 4.238 1.00 98.69 83 LYS A N 1
ATOM 670 C CA . LYS A 1 83 ? 5.030 12.627 4.132 1.00 98.69 83 LYS A CA 1
ATOM 671 C C . LYS A 1 83 ? 3.697 11.954 4.449 1.00 98.69 83 LYS A C 1
ATOM 673 O O . LYS A 1 83 ? 2.913 12.512 5.212 1.00 98.69 83 LYS A O 1
ATOM 678 N N . PHE A 1 84 ? 3.470 10.752 3.918 1.00 98.56 84 PHE A N 1
ATOM 679 C CA . PHE A 1 84 ? 2.280 9.960 4.208 1.00 98.56 84 PHE A CA 1
ATOM 680 C C . PHE A 1 84 ? 2.204 9.544 5.686 1.00 98.56 84 PHE A C 1
ATOM 682 O O . PHE A 1 84 ? 1.264 9.912 6.396 1.00 98.56 84 PHE A O 1
ATOM 689 N N . THR A 1 85 ? 3.196 8.805 6.176 1.00 98.31 85 THR A N 1
ATOM 690 C CA . THR A 1 85 ? 3.123 8.109 7.466 1.00 98.31 85 THR A CA 1
ATOM 691 C C . THR A 1 85 ? 3.279 9.032 8.669 1.00 98.31 85 THR A C 1
ATOM 693 O O . THR A 1 85 ? 2.813 8.704 9.758 1.00 98.31 85 THR A O 1
ATOM 696 N N . GLU A 1 86 ? 3.904 10.197 8.489 1.00 98.19 86 GLU A N 1
ATOM 697 C CA . GLU A 1 86 ? 4.084 11.210 9.536 1.00 98.19 86 GLU A CA 1
ATOM 698 C C . GLU A 1 86 ? 2.957 12.264 9.532 1.00 98.19 86 GLU A C 1
ATOM 700 O O . GLU A 1 86 ? 2.892 13.123 10.419 1.00 98.19 86 GLU A O 1
ATOM 705 N N . ASN A 1 87 ? 2.022 12.205 8.574 1.00 98.38 87 ASN A N 1
ATOM 706 C CA . ASN A 1 87 ? 0.906 13.143 8.505 1.00 98.38 87 ASN A CA 1
ATOM 707 C C . ASN A 1 87 ? -0.029 13.000 9.719 1.00 98.38 87 ASN A C 1
ATOM 709 O O . ASN A 1 87 ? -0.531 11.920 10.029 1.00 98.38 87 ASN A O 1
ATOM 713 N N . LYS A 1 88 ? -0.359 14.120 10.375 1.00 98.31 88 LYS A N 1
ATOM 714 C CA . LYS A 1 88 ? -1.206 14.140 11.583 1.00 98.31 88 LYS A CA 1
ATOM 715 C C . LYS A 1 88 ? -2.592 13.515 11.381 1.00 98.31 88 LYS A C 1
ATOM 717 O O . LYS A 1 88 ? -3.108 12.889 12.307 1.00 98.31 88 LYS A O 1
ATOM 722 N N . LYS A 1 89 ? -3.205 13.678 10.203 1.00 98.00 89 LYS A N 1
ATOM 723 C CA . LYS A 1 89 ? -4.534 13.122 9.896 1.00 98.00 89 LYS A CA 1
ATOM 724 C C . LYS A 1 89 ? -4.462 11.610 9.694 1.00 98.00 89 LYS A C 1
ATOM 726 O O . LYS A 1 89 ? -5.285 10.892 10.259 1.00 98.00 89 LYS A O 1
ATOM 731 N N . PHE A 1 90 ? -3.427 11.124 9.006 1.00 98.25 90 PHE A N 1
ATOM 732 C CA . PHE A 1 90 ? -3.153 9.689 8.914 1.00 98.25 90 PHE A CA 1
ATOM 733 C C . PHE A 1 90 ? -2.859 9.078 10.292 1.00 98.25 90 PHE A C 1
ATOM 735 O O . PHE A 1 90 ? -3.460 8.073 10.659 1.00 98.25 90 PHE A O 1
ATOM 742 N N . LEU A 1 91 ? -2.017 9.721 11.109 1.00 98.38 91 LEU A N 1
ATOM 743 C CA . LEU A 1 91 ? -1.728 9.268 12.474 1.00 98.38 91 LEU A CA 1
ATOM 744 C C . LEU A 1 91 ? -2.995 9.202 13.345 1.00 98.38 91 LEU A C 1
ATOM 746 O O . LEU A 1 91 ? -3.139 8.286 14.157 1.00 98.38 91 LEU A O 1
ATOM 750 N N . LYS A 1 92 ? -3.945 10.130 13.158 1.00 98.19 92 LYS A N 1
ATOM 751 C CA . LYS A 1 92 ? -5.254 10.090 13.827 1.00 98.19 92 LYS A CA 1
ATOM 752 C C . LYS A 1 92 ? -6.091 8.888 13.373 1.00 98.19 92 LYS A C 1
ATOM 754 O O . LYS A 1 92 ? -6.707 8.254 14.227 1.00 98.19 92 LYS A O 1
ATOM 759 N N . LEU A 1 93 ? -6.096 8.549 12.082 1.00 97.94 93 LEU A N 1
ATOM 760 C CA . LEU A 1 93 ? -6.760 7.344 11.568 1.00 97.94 93 LEU A CA 1
ATOM 761 C C . LEU A 1 93 ? -6.099 6.080 12.140 1.00 97.94 93 LEU A C 1
ATOM 763 O O . LEU A 1 93 ? -6.764 5.268 12.777 1.00 97.94 93 LEU A O 1
ATOM 767 N N . LYS A 1 94 ? -4.772 5.967 12.013 1.00 98.00 94 LYS A N 1
ATOM 768 C CA . LYS A 1 94 ? -3.963 4.839 12.502 1.00 98.00 94 LYS A CA 1
ATOM 769 C C . LYS A 1 94 ? -4.149 4.563 13.996 1.00 98.00 94 LYS A C 1
ATOM 771 O O . LYS A 1 94 ? -4.125 3.410 14.412 1.00 98.00 94 LYS A O 1
ATOM 776 N N . LYS A 1 95 ? -4.345 5.605 14.811 1.00 97.19 95 LYS A N 1
ATOM 777 C CA . LYS A 1 95 ? -4.582 5.465 16.256 1.00 97.19 95 LYS A CA 1
ATOM 778 C C . LYS A 1 95 ? -5.922 4.795 16.586 1.00 97.19 95 LYS A C 1
ATOM 780 O O . LYS A 1 95 ? -6.009 4.121 17.607 1.00 97.19 95 LYS A O 1
ATOM 785 N N . ASN A 1 96 ? -6.953 5.015 15.771 1.00 93.81 96 ASN A N 1
ATOM 786 C CA . ASN A 1 96 ? -8.330 4.618 16.086 1.00 93.81 96 ASN A CA 1
ATOM 787 C C . ASN A 1 96 ? -8.841 3.446 15.236 1.00 93.81 96 ASN A C 1
ATOM 789 O O . ASN A 1 96 ? -9.861 2.853 15.576 1.00 93.81 96 ASN A O 1
ATOM 793 N N . THR A 1 97 ? -8.135 3.091 14.162 1.00 96.62 97 THR A N 1
ATOM 794 C CA . THR A 1 97 ? -8.582 2.104 13.176 1.00 96.62 97 THR A CA 1
ATOM 795 C C . THR A 1 97 ? -7.468 1.112 12.871 1.00 96.62 97 THR A C 1
ATOM 797 O O . THR A 1 97 ? -6.312 1.491 12.678 1.00 96.62 97 THR A O 1
ATOM 800 N N . LYS A 1 98 ? -7.803 -0.181 12.790 1.00 96.50 9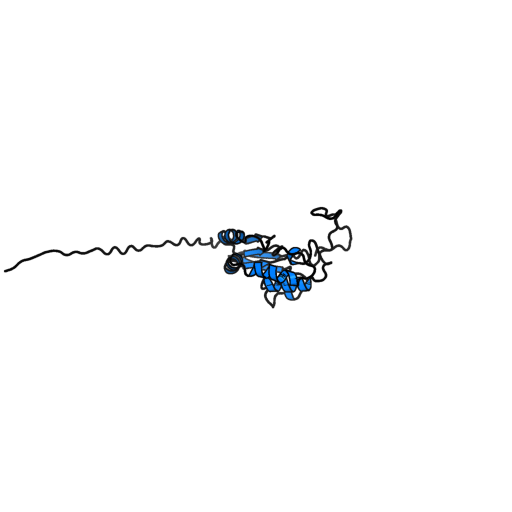8 LYS A N 1
ATOM 801 C CA . LYS A 1 98 ? -6.842 -1.204 12.369 1.00 96.50 98 LYS A CA 1
ATOM 802 C C . LYS A 1 98 ? -6.648 -1.122 10.854 1.00 96.50 98 LYS A C 1
ATOM 804 O O . LYS A 1 98 ? -7.604 -1.249 10.095 1.00 96.50 98 LYS A O 1
ATOM 809 N N . LEU A 1 99 ? -5.410 -0.911 10.422 1.00 98.25 99 LEU A N 1
ATOM 810 C CA . LEU A 1 99 ? -5.084 -0.706 9.013 1.00 98.25 99 LEU A CA 1
ATOM 811 C C . LEU A 1 99 ? -4.575 -1.995 8.366 1.00 98.25 99 LEU A C 1
ATOM 813 O O . LEU A 1 99 ? -3.814 -2.745 8.983 1.00 98.25 99 LEU A O 1
ATOM 817 N N . PHE A 1 100 ? -4.972 -2.215 7.119 1.00 98.50 100 PHE A N 1
ATOM 818 C CA . PHE A 1 100 ? -4.443 -3.254 6.246 1.00 98.50 100 PHE A CA 1
ATOM 819 C C . PHE A 1 100 ? -3.970 -2.613 4.945 1.00 98.50 100 PHE A C 1
ATOM 821 O O . PHE A 1 100 ? -4.588 -1.661 4.482 1.00 98.50 100 PHE A O 1
ATOM 828 N N . PHE A 1 101 ? -2.890 -3.130 4.366 1.00 98.56 101 PHE A N 1
ATOM 829 C CA . PHE A 1 101 ? -2.244 -2.524 3.204 1.00 98.56 101 PHE A CA 1
ATOM 830 C C . PHE A 1 101 ? -1.897 -3.584 2.171 1.00 98.56 101 PHE A C 1
ATOM 832 O O . PHE A 1 101 ? -1.314 -4.613 2.525 1.00 98.56 101 PHE A O 1
ATOM 839 N N . THR A 1 102 ? -2.196 -3.292 0.914 1.00 98.50 102 THR A N 1
ATOM 840 C CA . THR A 1 102 ? -1.469 -3.809 -0.247 1.00 98.50 102 THR A CA 1
ATOM 841 C C . THR A 1 102 ? -0.905 -2.624 -1.035 1.00 98.50 102 THR A C 1
ATOM 843 O O . THR A 1 102 ? -1.064 -1.472 -0.621 1.00 98.50 102 THR A O 1
ATOM 846 N N . TRP A 1 103 ? -0.203 -2.908 -2.122 1.00 98.25 103 TRP A N 1
ATOM 847 C CA . TRP A 1 103 ? 0.408 -1.903 -2.979 1.00 98.25 103 TRP A CA 1
ATOM 848 C C . TRP A 1 103 ? -0.222 -1.865 -4.371 1.00 98.25 103 TRP A C 1
ATOM 850 O O . TRP A 1 103 ? -0.887 -2.820 -4.777 1.00 98.25 103 TRP A O 1
ATOM 860 N N . ASP A 1 104 ? 0.018 -0.775 -5.092 1.00 97.94 104 ASP A N 1
ATOM 861 C CA . ASP A 1 104 ? -0.162 -0.714 -6.546 1.00 97.94 104 ASP A CA 1
ATOM 862 C C . ASP A 1 104 ? 1.122 -0.168 -7.214 1.00 97.94 104 ASP A C 1
ATOM 864 O O . ASP A 1 104 ? 2.180 -0.162 -6.578 1.00 97.94 104 ASP A O 1
ATOM 868 N N . ASP A 1 105 ? 1.116 0.200 -8.496 1.00 95.12 105 ASP A N 1
ATOM 869 C CA . ASP A 1 105 ? 2.347 0.509 -9.241 1.00 95.12 105 ASP A CA 1
ATOM 870 C C . ASP A 1 105 ? 3.158 1.674 -8.668 1.00 95.12 105 ASP A C 1
ATOM 872 O O . ASP A 1 105 ? 4.389 1.572 -8.604 1.00 95.12 105 ASP A O 1
ATOM 876 N N . HIS A 1 106 ? 2.508 2.726 -8.170 1.00 97.50 106 HIS A N 1
ATOM 877 C CA . HIS A 1 106 ? 3.220 3.874 -7.605 1.00 97.50 106 HIS A CA 1
ATOM 878 C C . HIS A 1 106 ? 3.906 3.575 -6.262 1.00 97.50 106 HIS A C 1
ATOM 880 O O . HIS A 1 106 ? 4.906 4.204 -5.908 1.00 97.50 106 HIS A O 1
ATOM 886 N N . ASP A 1 107 ? 3.461 2.555 -5.534 1.00 97.44 107 ASP A N 1
ATOM 887 C CA . ASP A 1 107 ? 4.185 2.010 -4.382 1.00 97.44 107 ASP A CA 1
ATOM 888 C C . ASP A 1 107 ? 5.304 1.046 -4.825 1.00 97.44 107 ASP A C 1
ATOM 890 O O . ASP A 1 107 ? 6.381 1.005 -4.222 1.00 97.44 107 ASP A O 1
ATOM 894 N N . PHE A 1 108 ? 5.026 0.267 -5.877 1.00 97.56 108 PHE A N 1
ATOM 895 C CA . PHE A 1 108 ? 5.810 -0.861 -6.380 1.00 97.56 108 PHE A CA 1
ATOM 896 C C . PHE A 1 108 ? 7.087 -0.443 -7.113 1.00 97.56 108 PHE A C 1
ATOM 898 O O . PHE A 1 108 ? 8.163 -0.962 -6.819 1.00 97.56 108 PHE A O 1
ATOM 905 N N . GLY A 1 109 ? 7.000 0.487 -8.064 1.00 96.06 109 GLY A N 1
ATOM 906 C CA . GLY A 1 109 ? 8.102 0.775 -8.981 1.00 96.06 109 GLY A CA 1
ATOM 907 C C . GLY A 1 109 ? 7.805 1.945 -9.908 1.00 96.06 109 GLY A C 1
ATOM 908 O O . GLY A 1 109 ? 7.491 3.032 -9.424 1.00 96.06 109 GLY A O 1
ATOM 909 N N . VAL A 1 110 ? 7.965 1.722 -11.214 1.00 94.75 110 VAL A N 1
ATOM 910 C CA . VAL A 1 110 ? 7.513 2.638 -12.273 1.00 94.75 110 VAL A CA 1
ATOM 911 C C . VAL A 1 110 ? 6.099 2.268 -12.725 1.00 94.75 110 VAL A C 1
ATOM 913 O O . VAL A 1 110 ? 5.703 1.104 -12.609 1.00 94.75 110 VAL A O 1
ATOM 916 N N . ASN A 1 111 ? 5.373 3.246 -13.269 1.00 93.56 111 ASN A N 1
ATOM 917 C CA . ASN A 1 111 ? 3.999 3.091 -13.737 1.00 93.56 111 ASN A CA 1
ATOM 918 C C . ASN A 1 111 ? 3.818 1.827 -14.585 1.00 93.56 111 ASN A C 1
ATOM 920 O O . ASN A 1 111 ? 4.598 1.562 -15.504 1.00 93.56 111 ASN A O 1
ATOM 924 N N . ASP A 1 112 ? 2.758 1.072 -14.300 1.00 92.50 112 ASP A N 1
ATOM 925 C CA . ASP A 1 112 ? 2.388 -0.149 -15.005 1.00 92.50 112 ASP A CA 1
ATOM 926 C C . ASP A 1 112 ? 3.418 -1.284 -15.018 1.00 92.50 112 ASP A C 1
ATOM 928 O O . ASP A 1 112 ? 3.184 -2.297 -15.687 1.00 92.50 112 ASP A O 1
ATOM 932 N N . ALA A 1 113 ? 4.503 -1.201 -14.248 1.00 93.94 113 ALA A N 1
ATOM 933 C CA . ALA A 1 113 ? 5.449 -2.303 -14.155 1.00 93.94 113 ALA A CA 1
ATOM 934 C C . ALA A 1 113 ? 4.817 -3.551 -13.516 1.00 93.94 113 ALA A C 1
ATOM 936 O O . ALA A 1 113 ? 3.826 -3.498 -12.776 1.00 93.94 113 ALA A O 1
ATOM 937 N N . GLY A 1 114 ? 5.370 -4.711 -13.847 1.00 95.19 114 GLY A N 1
ATOM 938 C CA . GLY A 1 114 ? 5.064 -5.985 -13.216 1.00 95.19 114 GLY A CA 1
ATOM 939 C C . GLY A 1 114 ? 6.354 -6.688 -12.807 1.00 95.19 114 GLY A C 1
ATOM 940 O O . GLY A 1 114 ? 7.274 -6.079 -12.264 1.00 95.19 114 GLY A O 1
ATOM 941 N N . ASN A 1 115 ? 6.446 -7.979 -13.102 1.00 95.81 115 ASN A N 1
ATOM 942 C CA . ASN A 1 115 ? 7.604 -8.820 -12.807 1.00 95.81 115 ASN A CA 1
ATOM 943 C C . ASN A 1 115 ? 8.889 -8.440 -13.577 1.00 95.81 115 ASN A C 1
ATOM 945 O O . ASN A 1 115 ? 9.935 -9.045 -13.348 1.00 95.81 115 ASN A O 1
ATOM 949 N N . ASP A 1 116 ? 8.818 -7.459 -14.475 1.00 94.81 116 ASP A N 1
ATOM 950 C CA . ASP A 1 116 ? 9.931 -6.866 -15.213 1.00 94.81 116 ASP A CA 1
ATOM 951 C C . ASP A 1 116 ? 10.633 -5.725 -14.466 1.00 94.81 116 ASP A C 1
ATOM 953 O O . ASP A 1 116 ? 11.736 -5.325 -14.851 1.00 94.81 116 ASP A O 1
ATOM 957 N N . TYR A 1 117 ? 10.046 -5.228 -13.374 1.00 97.12 117 TYR A N 1
ATOM 958 C CA . TYR A 1 117 ? 10.729 -4.288 -12.494 1.00 97.12 117 TYR A CA 1
ATOM 959 C C . TYR A 1 117 ? 11.900 -4.973 -11.778 1.00 97.12 117 TYR A C 1
ATOM 961 O O . TYR A 1 117 ? 11.763 -6.053 -11.207 1.00 97.12 117 TYR A O 1
ATOM 969 N N . LYS A 1 118 ? 13.082 -4.350 -11.796 1.00 97.38 118 LYS A N 1
ATOM 970 C CA . LYS A 1 118 ? 14.309 -4.979 -11.273 1.00 97.38 118 LYS A CA 1
ATOM 971 C C . LYS A 1 118 ? 14.440 -4.890 -9.754 1.00 97.38 118 LYS A C 1
ATOM 973 O O . LYS A 1 118 ? 15.029 -5.774 -9.144 1.00 97.38 118 LYS A O 1
ATOM 978 N N . GLU A 1 119 ? 13.858 -3.860 -9.148 1.00 98.12 119 GLU A N 1
ATOM 979 C CA . GLU A 1 119 ? 14.077 -3.506 -7.740 1.00 98.12 119 GLU A CA 1
ATOM 980 C C . GLU A 1 119 ? 12.887 -3.876 -6.828 1.00 98.12 119 GLU A C 1
ATOM 982 O O . GLU A 1 119 ? 12.687 -3.278 -5.770 1.00 98.12 119 GLU A O 1
ATOM 987 N N . ILE A 1 120 ? 12.089 -4.884 -7.213 1.00 98.06 120 ILE A N 1
ATOM 988 C CA . ILE A 1 120 ? 10.852 -5.290 -6.508 1.00 98.06 120 ILE A CA 1
ATOM 989 C C . ILE A 1 120 ? 11.094 -5.548 -5.017 1.00 98.06 120 ILE A C 1
ATOM 991 O O . ILE A 1 120 ? 10.344 -5.057 -4.173 1.00 98.06 120 ILE A O 1
ATOM 995 N N . GLU A 1 121 ? 12.135 -6.310 -4.669 1.00 98.44 121 GLU A N 1
ATOM 996 C CA . GLU A 1 121 ? 12.399 -6.656 -3.265 1.00 98.44 121 GLU A CA 1
ATOM 997 C C . GLU A 1 121 ? 12.808 -5.429 -2.442 1.00 98.44 121 GLU A C 1
ATOM 999 O O . GLU A 1 121 ? 12.368 -5.285 -1.302 1.00 98.44 121 GLU A O 1
ATOM 1004 N N . LYS A 1 122 ? 13.560 -4.490 -3.028 1.00 98.69 122 LYS A N 1
ATOM 1005 C CA . LYS A 1 122 ? 13.942 -3.244 -2.359 1.00 98.69 122 LYS A CA 1
ATOM 1006 C C . LYS A 1 122 ? 12.735 -2.316 -2.169 1.00 98.69 122 LYS A C 1
ATOM 1008 O O . LYS A 1 122 ? 12.559 -1.774 -1.076 1.00 98.69 122 LYS A O 1
ATOM 1013 N N . SER A 1 123 ? 11.861 -2.185 -3.171 1.00 98.56 123 SER A N 1
ATOM 1014 C CA . SER A 1 123 ? 10.573 -1.490 -3.015 1.00 98.56 123 SER A CA 1
ATOM 1015 C C . SER A 1 123 ? 9.721 -2.116 -1.920 1.00 98.56 123 SER A C 1
ATOM 1017 O O . SER A 1 123 ? 9.193 -1.407 -1.065 1.00 98.56 123 SER A O 1
ATOM 1019 N N . LYS A 1 124 ? 9.638 -3.449 -1.884 1.00 98.75 124 LYS A N 1
ATOM 1020 C CA . LYS A 1 124 ? 8.905 -4.191 -0.856 1.00 98.75 124 LYS A CA 1
ATOM 1021 C C . LYS A 1 124 ? 9.469 -3.947 0.541 1.00 98.75 124 LYS A C 1
ATOM 1023 O O . LYS A 1 124 ? 8.700 -3.724 1.473 1.00 98.75 124 LYS A O 1
ATOM 1028 N N . GLU A 1 125 ? 10.788 -3.956 0.716 1.00 98.75 125 GLU A N 1
ATOM 1029 C CA . GLU A 1 125 ? 11.421 -3.636 2.000 1.00 98.75 125 GLU A CA 1
ATOM 1030 C C . GLU A 1 125 ? 11.047 -2.235 2.492 1.00 98.75 125 GLU A C 1
ATOM 1032 O O . GLU A 1 125 ? 10.704 -2.065 3.666 1.00 98.75 125 GLU A O 1
ATOM 1037 N N . ILE A 1 126 ? 11.083 -1.242 1.598 1.00 98.81 126 ILE A N 1
ATOM 1038 C CA . ILE A 1 126 ? 10.717 0.145 1.899 1.00 98.81 126 ILE A CA 1
ATOM 1039 C C . ILE A 1 126 ? 9.232 0.236 2.249 1.00 98.81 126 ILE A C 1
ATOM 1041 O O . ILE A 1 126 ? 8.903 0.737 3.324 1.00 98.81 126 ILE A O 1
ATOM 1045 N N . PHE A 1 127 ? 8.351 -0.305 1.408 1.00 98.81 127 PHE A N 1
ATOM 1046 C CA . PHE A 1 127 ? 6.910 -0.339 1.651 1.00 98.81 127 PHE A CA 1
ATOM 1047 C C . PHE A 1 127 ? 6.594 -0.941 3.026 1.00 98.81 127 PHE A C 1
ATOM 1049 O O . PHE A 1 127 ? 6.032 -0.263 3.887 1.00 98.81 127 PHE A O 1
ATOM 1056 N N . LEU A 1 128 ? 7.059 -2.170 3.290 1.00 98.81 128 LEU A N 1
ATOM 1057 C CA . LEU A 1 128 ? 6.826 -2.876 4.555 1.00 98.81 128 LEU A CA 1
ATOM 1058 C C . LEU A 1 128 ? 7.443 -2.153 5.760 1.00 98.81 128 LEU A C 1
ATOM 1060 O O . LEU A 1 128 ? 6.963 -2.305 6.882 1.00 98.81 128 LEU A O 1
ATOM 1064 N N . LYS A 1 129 ? 8.528 -1.395 5.578 1.00 98.75 129 LYS A N 1
ATOM 1065 C CA . LYS A 1 129 ? 9.109 -0.568 6.643 1.00 98.75 129 LYS A CA 1
ATOM 1066 C C . LYS A 1 129 ? 8.184 0.590 7.015 1.00 98.75 129 LYS A C 1
ATOM 1068 O O . LYS A 1 129 ? 7.947 0.791 8.202 1.00 98.75 129 LYS A O 1
ATOM 1073 N N . TYR A 1 130 ? 7.678 1.340 6.039 1.00 98.56 130 TYR A N 1
ATOM 1074 C CA . TYR A 1 130 ? 6.905 2.558 6.304 1.00 98.56 130 TYR A CA 1
ATOM 1075 C C . TYR A 1 130 ? 5.469 2.286 6.749 1.00 98.56 130 TYR A C 1
ATOM 1077 O O . TYR A 1 130 ? 4.964 2.997 7.613 1.00 98.56 130 TYR A O 1
ATOM 1085 N N . ILE A 1 131 ? 4.845 1.203 6.282 1.00 97.81 131 ILE A N 1
ATOM 1086 C CA . ILE A 1 131 ? 3.565 0.755 6.858 1.00 97.81 131 ILE A CA 1
ATOM 1087 C C . ILE A 1 131 ? 3.730 0.087 8.237 1.00 97.81 131 ILE A C 1
ATOM 1089 O O . ILE A 1 131 ? 2.741 -0.344 8.825 1.00 97.81 131 ILE A O 1
ATOM 1093 N N . GLU A 1 132 ? 4.964 0.004 8.752 1.00 98.06 132 GLU A N 1
ATOM 1094 C CA . GLU A 1 132 ? 5.329 -0.635 10.023 1.00 98.06 132 GLU A CA 1
ATOM 1095 C C . GLU A 1 132 ? 4.882 -2.102 10.118 1.00 98.06 132 GLU A C 1
ATOM 1097 O O . GLU A 1 132 ? 4.351 -2.556 11.133 1.00 98.06 132 GLU A O 1
ATOM 1102 N N . GLU A 1 133 ? 5.114 -2.872 9.055 1.00 98.19 133 GLU A N 1
ATOM 1103 C CA . GLU A 1 133 ? 4.777 -4.291 9.053 1.00 98.19 133 GLU A CA 1
ATOM 1104 C C . GLU A 1 133 ? 5.563 -5.050 10.143 1.00 98.19 133 GLU A C 1
ATOM 1106 O O . GLU A 1 133 ? 6.778 -4.846 10.257 1.00 98.19 133 GLU A O 1
ATOM 1111 N N . PRO A 1 134 ? 4.953 -5.976 10.908 1.00 97.38 134 PRO A N 1
ATOM 1112 C CA . PRO A 1 134 ? 5.672 -6.752 11.915 1.00 97.38 134 PRO A CA 1
ATOM 1113 C C . PRO A 1 134 ? 6.897 -7.488 11.356 1.00 97.38 134 PRO A C 1
ATOM 1115 O O . PRO A 1 134 ? 6.892 -7.989 10.230 1.00 97.38 134 PRO A O 1
ATOM 1118 N N . ASN A 1 135 ? 7.969 -7.567 12.147 1.00 96.12 135 ASN A N 1
ATOM 1119 C CA . ASN A 1 135 ? 9.229 -8.200 11.730 1.00 96.12 135 ASN A CA 1
ATOM 1120 C C . ASN A 1 135 ? 9.087 -9.706 11.454 1.00 96.12 135 ASN A C 1
ATOM 1122 O O . ASN A 1 135 ? 9.827 -10.265 10.647 1.00 96.12 135 ASN A O 1
ATOM 1126 N N . ASP A 1 136 ? 8.145 -10.367 12.118 1.00 96.69 136 ASP A N 1
ATOM 1127 C CA . ASP A 1 136 ? 7.849 -11.788 11.961 1.00 96.69 136 ASP A CA 1
ATOM 1128 C C . ASP A 1 136 ? 6.857 -12.090 10.825 1.00 96.69 136 ASP A C 1
ATOM 1130 O O . ASP A 1 136 ? 6.678 -13.268 10.491 1.00 96.69 136 ASP A O 1
ATOM 1134 N N . SER A 1 137 ? 6.286 -11.052 10.198 1.00 97.44 137 SER A N 1
ATOM 1135 C CA . SER A 1 137 ? 5.297 -11.171 9.128 1.00 97.44 137 SER A CA 1
ATOM 1136 C C . SER A 1 137 ? 5.771 -12.087 7.995 1.00 97.44 137 SER A C 1
ATOM 1138 O O . SER A 1 137 ? 6.894 -11.930 7.494 1.00 97.44 137 SER A O 1
ATOM 1140 N N . PRO A 1 138 ? 4.908 -12.998 7.501 1.00 97.06 138 PRO A N 1
ATOM 1141 C CA . PRO A 1 138 ? 5.198 -13.794 6.316 1.00 97.06 138 PRO A CA 1
ATOM 1142 C C . PRO A 1 138 ? 5.570 -12.937 5.106 1.00 97.06 138 PRO A C 1
ATOM 1144 O O . PRO A 1 138 ? 6.414 -13.362 4.320 1.00 97.06 138 PRO A O 1
ATOM 1147 N N . ARG A 1 139 ? 5.009 -11.723 4.978 1.00 97.94 139 ARG A N 1
ATOM 1148 C CA . ARG A 1 139 ? 5.303 -10.790 3.877 1.00 97.94 139 ARG A CA 1
ATOM 1149 C C . ARG A 1 139 ? 6.782 -10.442 3.779 1.00 97.94 139 ARG A C 1
ATOM 1151 O O . ARG A 1 139 ? 7.286 -10.240 2.686 1.00 97.94 139 ARG A O 1
ATOM 1158 N N . ARG A 1 140 ? 7.519 -10.448 4.892 1.00 98.19 140 ARG A N 1
ATOM 1159 C CA . ARG A 1 140 ? 8.970 -10.197 4.892 1.00 98.19 140 ARG A CA 1
ATOM 1160 C C . ARG A 1 140 ? 9.799 -11.389 4.402 1.00 98.19 140 ARG A C 1
ATOM 1162 O O . ARG A 1 140 ? 10.971 -11.214 4.102 1.00 98.19 140 ARG A O 1
ATOM 1169 N N . LYS A 1 141 ? 9.213 -12.588 4.315 1.00 97.19 141 LYS A N 1
ATOM 1170 C CA . LYS A 1 141 ? 9.920 -13.856 4.040 1.00 97.19 141 LYS A CA 1
ATOM 1171 C C . LYS A 1 141 ? 9.599 -14.471 2.674 1.00 97.19 141 LYS A C 1
ATOM 1173 O O . LYS A 1 141 ? 10.219 -15.461 2.301 1.00 97.19 141 LYS A O 1
ATOM 1178 N N . ARG A 1 142 ? 8.626 -13.927 1.941 1.00 96.88 142 ARG A N 1
ATOM 1179 C CA . ARG A 1 142 ? 8.189 -14.423 0.623 1.00 96.88 142 ARG A CA 1
ATOM 1180 C C . ARG A 1 142 ? 8.192 -13.315 -0.416 1.00 96.88 142 ARG A C 1
ATOM 1182 O O . ARG A 1 142 ? 8.254 -12.150 -0.050 1.00 96.88 142 ARG A O 1
ATOM 1189 N N . LYS A 1 143 ? 8.095 -13.669 -1.696 1.00 97.12 143 LYS A N 1
ATOM 1190 C CA . LYS A 1 143 ? 7.898 -12.686 -2.769 1.00 97.12 143 LYS A CA 1
ATOM 1191 C C . LYS A 1 143 ? 6.530 -12.010 -2.640 1.00 97.12 143 LYS A C 1
ATOM 1193 O O . LYS A 1 143 ? 5.559 -12.659 -2.243 1.00 97.12 143 LYS A O 1
ATOM 1198 N N . GLY A 1 144 ? 6.476 -10.731 -2.999 1.00 97.50 144 GLY A N 1
ATOM 1199 C CA . GLY A 1 144 ? 5.257 -9.924 -2.997 1.00 97.50 144 GLY A CA 1
ATOM 1200 C C . GLY A 1 144 ? 4.698 -9.580 -1.614 1.00 97.50 144 GLY A C 1
ATOM 1201 O O . GLY A 1 144 ? 5.228 -9.992 -0.579 1.00 97.50 144 GLY A O 1
ATOM 1202 N N . VAL A 1 145 ? 3.618 -8.797 -1.602 1.00 98.19 145 VAL A N 1
ATOM 1203 C CA . VAL A 1 145 ? 3.023 -8.200 -0.385 1.00 98.19 145 VAL A CA 1
ATOM 1204 C C . VAL A 1 145 ? 1.586 -8.643 -0.101 1.00 98.19 145 VAL A C 1
ATOM 1206 O O . VAL A 1 145 ? 0.991 -8.152 0.861 1.00 98.19 145 VAL A O 1
ATOM 1209 N N . TYR A 1 146 ? 1.046 -9.583 -0.890 1.00 97.75 146 TYR A N 1
ATOM 1210 C CA . TYR A 1 146 ? -0.281 -10.184 -0.675 1.00 97.75 146 TYR A CA 1
ATOM 1211 C C . TYR A 1 146 ? -0.421 -10.676 0.767 1.00 97.75 146 TYR A C 1
ATOM 1213 O O . TYR A 1 146 ? 0.591 -10.982 1.381 1.00 97.75 146 TYR A O 1
ATOM 1221 N N . ASP A 1 147 ? -1.612 -10.792 1.342 1.00 97.31 147 ASP A N 1
ATOM 1222 C CA . ASP A 1 147 ? -1.791 -11.376 2.679 1.00 97.31 147 ASP A CA 1
ATOM 1223 C C . ASP A 1 147 ? -3.242 -11.785 2.932 1.00 97.31 147 ASP A C 1
ATOM 1225 O O . ASP A 1 147 ? -4.130 -11.512 2.126 1.00 97.31 147 ASP A O 1
ATOM 1229 N N . SER A 1 148 ? -3.507 -12.408 4.077 1.00 97.19 148 SER A N 1
ATOM 1230 C CA . SER A 1 148 ? -4.878 -12.558 4.554 1.00 97.19 148 SER A CA 1
ATOM 1231 C C . SER A 1 148 ? -4.992 -12.384 6.062 1.00 97.19 148 SER A C 1
ATOM 1233 O O . SER A 1 148 ? -4.113 -12.795 6.817 1.00 97.19 148 SER A O 1
ATOM 1235 N N . TYR A 1 149 ? -6.110 -11.814 6.501 1.00 95.88 149 TYR A N 1
ATOM 1236 C CA . TYR A 1 149 ? -6.398 -11.557 7.906 1.00 95.88 149 TYR A CA 1
ATOM 1237 C C . TYR A 1 149 ? -7.734 -12.175 8.286 1.00 95.88 149 TYR A C 1
ATOM 1239 O O . TYR A 1 149 ? -8.750 -11.931 7.637 1.00 95.88 149 TYR A O 1
ATOM 1247 N N . MET A 1 150 ? -7.741 -12.934 9.378 1.00 96.06 150 MET A N 1
ATOM 1248 C CA . MET A 1 150 ? -8.975 -13.335 10.044 1.00 96.06 150 MET A CA 1
ATOM 1249 C C . MET A 1 150 ? -9.321 -12.290 11.098 1.00 96.06 150 MET A C 1
ATOM 1251 O O . MET A 1 150 ? -8.597 -12.135 12.082 1.00 96.06 150 MET A O 1
ATOM 1255 N N . VAL A 1 151 ? -10.433 -11.589 10.906 1.00 92.56 151 VAL A N 1
ATOM 1256 C CA . VAL A 1 151 ? -10.965 -10.637 11.879 1.00 92.56 151 VAL A CA 1
ATOM 1257 C C . VAL A 1 151 ? -12.227 -11.201 12.522 1.00 92.56 151 VAL A C 1
ATOM 1259 O O . VAL A 1 151 ? -13.104 -11.748 11.850 1.00 92.56 151 VAL A O 1
ATOM 1262 N N . ASN A 1 152 ? -12.301 -11.098 13.847 1.00 89.62 152 ASN A N 1
ATOM 1263 C CA . ASN A 1 152 ? -13.473 -11.503 14.614 1.00 89.62 152 ASN A CA 1
ATOM 1264 C C . ASN A 1 152 ? -14.280 -10.251 14.952 1.00 89.62 152 ASN A C 1
ATOM 1266 O O . ASN A 1 152 ? -13.724 -9.292 15.487 1.00 89.62 152 ASN A O 1
ATOM 1270 N N . PHE A 1 153 ? -15.580 -10.275 14.681 1.00 88.31 153 PHE A N 1
ATOM 1271 C CA . PHE A 1 153 ? -16.495 -9.212 15.076 1.00 88.31 153 PHE A CA 1
ATOM 1272 C C . PHE A 1 153 ? -17.782 -9.826 15.623 1.00 88.31 153 PHE A C 1
ATOM 1274 O O . PHE A 1 153 ? -18.488 -10.543 14.909 1.00 88.31 153 PHE A O 1
ATOM 1281 N N . ALA A 1 154 ? -18.072 -9.568 16.901 1.00 86.81 154 ALA A N 1
ATOM 1282 C CA . ALA A 1 154 ? -19.113 -10.265 17.655 1.00 86.81 154 ALA A CA 1
ATOM 1283 C C . ALA A 1 154 ? -18.996 -11.798 17.486 1.00 86.81 154 ALA A C 1
ATOM 1285 O O . ALA A 1 154 ? -17.957 -12.378 17.797 1.00 86.81 154 ALA A O 1
ATOM 1286 N N . SER A 1 155 ? -20.036 -12.460 16.973 1.00 88.75 155 SER A N 1
ATOM 1287 C CA . SER A 1 155 ? -20.059 -13.904 16.701 1.00 88.75 155 SER A CA 1
ATOM 1288 C C . SER A 1 155 ? -19.599 -14.291 15.287 1.00 88.75 155 SER A C 1
ATOM 1290 O O . SER A 1 155 ? -19.632 -15.471 14.937 1.00 88.75 155 SER A O 1
ATOM 1292 N N . LYS A 1 156 ? -19.179 -13.327 14.457 1.00 88.88 156 LYS A N 1
ATOM 1293 C CA . LYS A 1 156 ? -18.768 -13.556 13.066 1.00 88.88 156 LYS A CA 1
ATOM 1294 C C . LYS A 1 156 ? -17.249 -13.610 12.931 1.00 88.88 156 LYS A C 1
ATOM 1296 O O . LYS A 1 156 ? -16.517 -12.875 13.595 1.00 88.88 156 LYS A O 1
ATOM 1301 N N . LYS A 1 157 ? -16.796 -14.448 12.000 1.00 93.69 157 LYS A N 1
ATOM 1302 C CA . LYS A 1 157 ? -15.422 -14.472 11.491 1.00 93.69 157 LYS A CA 1
ATOM 1303 C C . LYS A 1 157 ? -15.429 -13.979 10.056 1.00 93.69 157 LYS A C 1
ATOM 1305 O O . LYS A 1 157 ? -16.231 -14.456 9.258 1.00 93.69 157 LYS A O 1
ATOM 1310 N N . ILE A 1 158 ? -14.547 -13.046 9.738 1.00 94.81 158 ILE A N 1
ATOM 1311 C CA . ILE A 1 158 ? -14.423 -12.465 8.404 1.00 94.81 158 ILE A CA 1
ATOM 1312 C C . ILE A 1 158 ? -12.987 -12.652 7.952 1.00 94.81 158 ILE A C 1
ATOM 1314 O O . ILE A 1 158 ? -12.054 -12.386 8.710 1.00 94.81 158 ILE A O 1
ATOM 1318 N N . GLN A 1 159 ? -12.823 -13.128 6.724 1.00 97.38 159 GLN A N 1
ATOM 1319 C CA . GLN A 1 159 ? -11.524 -13.249 6.087 1.00 97.38 159 GLN A CA 1
ATOM 1320 C C . GLN A 1 159 ? -11.345 -12.095 5.108 1.00 97.38 159 GLN A C 1
ATOM 1322 O O . GLN A 1 159 ? -12.127 -11.938 4.174 1.00 97.38 159 GLN A O 1
ATOM 1327 N N . ILE A 1 160 ? -10.310 -11.295 5.328 1.00 97.56 160 ILE A N 1
ATOM 1328 C CA . ILE A 1 160 ? -9.858 -10.270 4.391 1.00 97.56 160 ILE A CA 1
ATOM 1329 C C . ILE A 1 160 ? -8.703 -10.881 3.607 1.00 97.56 160 ILE A C 1
ATOM 1331 O O . ILE A 1 160 ? -7.756 -11.375 4.215 1.00 97.56 160 ILE A O 1
ATOM 1335 N N . ILE A 1 161 ? -8.786 -10.862 2.279 1.00 97.88 161 ILE A N 1
ATOM 1336 C CA . ILE A 1 161 ? -7.744 -11.369 1.382 1.00 97.88 161 ILE A CA 1
ATOM 1337 C C . ILE A 1 161 ? -7.222 -10.182 0.579 1.00 97.88 161 ILE A C 1
ATOM 1339 O O . ILE A 1 161 ? -7.980 -9.550 -0.153 1.00 97.88 161 ILE A O 1
ATOM 1343 N N . LEU A 1 162 ? -5.938 -9.874 0.739 1.00 97.94 162 LEU A N 1
ATOM 1344 C CA . LEU A 1 162 ? -5.242 -8.835 -0.006 1.00 97.94 162 LEU A CA 1
ATOM 1345 C C . LEU A 1 162 ? -4.380 -9.483 -1.078 1.00 97.94 162 LEU A C 1
ATOM 1347 O O . LEU A 1 162 ? -3.519 -10.307 -0.773 1.00 97.94 162 LEU A O 1
ATOM 1351 N N . LEU A 1 163 ? -4.607 -9.097 -2.327 1.00 97.50 163 LEU A N 1
ATOM 1352 C CA . LEU A 1 163 ? -3.829 -9.578 -3.460 1.00 97.50 163 LEU A CA 1
ATOM 1353 C C . LEU A 1 163 ? -2.653 -8.642 -3.739 1.00 97.50 163 LEU A C 1
ATOM 1355 O O . LEU A 1 163 ? -2.689 -7.460 -3.404 1.00 97.50 163 LEU A O 1
ATOM 1359 N N . ASP A 1 164 ? -1.629 -9.195 -4.377 1.00 97.56 164 ASP A N 1
ATOM 1360 C CA . ASP A 1 164 ? -0.528 -8.459 -4.987 1.00 97.56 164 ASP A CA 1
ATOM 1361 C C . ASP A 1 164 ? -0.628 -8.672 -6.493 1.00 97.56 164 ASP A C 1
ATOM 1363 O O . ASP A 1 164 ? -0.375 -9.768 -6.991 1.00 97.56 164 ASP A O 1
ATOM 1367 N N . THR A 1 165 ? -1.058 -7.633 -7.196 1.00 95.94 165 THR A N 1
ATOM 1368 C CA . THR A 1 165 ? -1.333 -7.660 -8.636 1.00 95.94 165 THR A CA 1
ATOM 1369 C C . THR A 1 165 ? -0.150 -7.160 -9.467 1.00 95.94 165 THR A C 1
ATOM 1371 O O . THR A 1 165 ? -0.281 -7.004 -10.682 1.00 95.94 165 THR A O 1
ATOM 1374 N N . ARG A 1 166 ? 1.010 -6.908 -8.837 1.00 96.69 166 ARG A N 1
ATOM 1375 C CA . ARG A 1 166 ? 2.198 -6.346 -9.495 1.00 96.69 166 ARG A CA 1
ATOM 1376 C C . ARG A 1 166 ? 3.349 -7.344 -9.545 1.00 96.69 166 ARG A C 1
ATOM 1378 O O . ARG A 1 166 ? 3.788 -7.678 -10.643 1.00 96.69 166 ARG A O 1
ATOM 1385 N N . THR A 1 167 ? 3.771 -7.907 -8.408 1.00 97.31 167 THR A N 1
ATOM 1386 C CA . THR A 1 167 ? 4.986 -8.752 -8.300 1.00 97.31 167 THR A CA 1
ATOM 1387 C C . THR A 1 167 ? 5.061 -9.868 -9.328 1.00 97.31 167 THR A C 1
ATOM 1389 O O . THR A 1 167 ? 6.126 -10.147 -9.876 1.00 97.31 167 THR A O 1
ATOM 1392 N N . PHE A 1 168 ? 3.942 -10.556 -9.538 1.00 96.81 168 PHE A N 1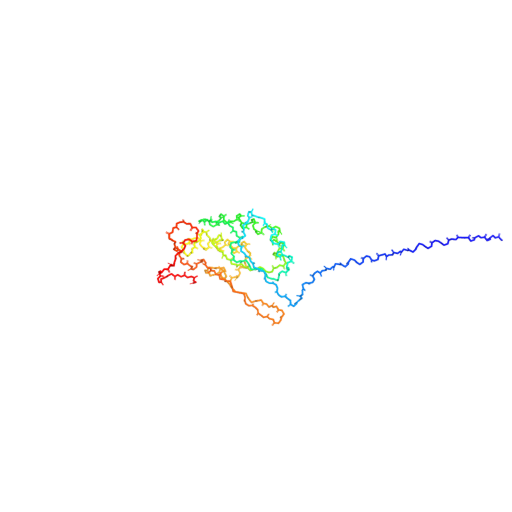
ATOM 1393 C CA . PHE A 1 168 ? 3.894 -11.783 -10.330 1.00 96.81 168 PHE A CA 1
ATOM 1394 C C . PHE A 1 168 ? 3.363 -11.547 -11.737 1.00 96.81 168 PHE A C 1
ATOM 1396 O O . PHE A 1 168 ? 3.409 -12.448 -12.573 1.00 96.81 168 PHE A O 1
ATOM 1403 N N . ARG A 1 169 ? 2.859 -10.346 -12.014 1.00 96.19 169 ARG A N 1
ATOM 1404 C CA . ARG A 1 169 ? 2.177 -10.034 -13.260 1.00 96.19 169 ARG A CA 1
ATOM 1405 C C . ARG A 1 169 ? 3.189 -9.791 -14.370 1.00 96.19 169 ARG A C 1
ATOM 1407 O O . ARG A 1 169 ? 4.125 -9.024 -14.195 1.00 96.19 169 ARG A O 1
ATOM 1414 N N . SER A 1 170 ? 2.986 -10.410 -15.523 1.00 96.00 170 SER A N 1
ATOM 1415 C CA . SER A 1 170 ? 3.798 -10.142 -16.713 1.00 96.00 170 SER A CA 1
ATOM 1416 C C . SER A 1 170 ? 3.617 -8.703 -17.230 1.00 96.00 170 SER A C 1
ATOM 1418 O O . SER A 1 170 ? 2.588 -8.083 -16.944 1.00 96.00 170 SER A O 1
ATOM 1420 N N . PRO A 1 171 ? 4.560 -8.172 -18.033 1.00 93.25 171 PRO A N 1
ATOM 1421 C CA . PRO A 1 171 ? 4.468 -6.814 -18.564 1.00 93.25 171 PRO A CA 1
ATOM 1422 C C . PRO A 1 171 ? 3.177 -6.597 -19.349 1.00 93.25 171 PRO A C 1
ATOM 1424 O O . PRO A 1 171 ? 2.755 -7.459 -20.136 1.00 93.25 171 PRO A O 1
ATOM 1427 N N . ILE A 1 172 ? 2.561 -5.429 -19.170 1.00 91.62 172 ILE A N 1
ATOM 1428 C CA . ILE A 1 172 ? 1.367 -5.070 -19.933 1.00 91.62 172 ILE A CA 1
ATOM 1429 C C . ILE A 1 172 ? 1.749 -4.826 -21.396 1.00 91.62 172 ILE A C 1
ATOM 1431 O O . ILE A 1 172 ? 2.813 -4.294 -21.714 1.00 91.62 172 ILE A O 1
ATOM 1435 N N . LYS A 1 173 ? 0.857 -5.203 -22.312 1.00 90.56 173 LYS A N 1
ATOM 1436 C CA . LYS A 1 173 ? 0.961 -4.858 -23.730 1.00 90.56 173 LYS A CA 1
ATOM 1437 C C . LYS A 1 173 ? 0.075 -3.649 -24.022 1.00 90.56 173 LYS A C 1
ATOM 1439 O O . LYS A 1 173 ? -1.079 -3.614 -23.605 1.00 90.56 173 LYS A O 1
ATOM 1444 N N . SER A 1 174 ? 0.595 -2.684 -24.774 1.00 87.12 174 SER A N 1
ATOM 1445 C CA . SER A 1 174 ? -0.159 -1.511 -25.226 1.00 87.12 174 SER A CA 1
ATOM 1446 C C . SER A 1 174 ? -0.026 -1.325 -26.735 1.00 87.12 174 SER A C 1
ATOM 1448 O O . SER A 1 174 ? 1.008 -1.657 -27.318 1.00 87.12 174 SER A O 1
ATOM 1450 N N . ARG A 1 175 ? -1.075 -0.796 -27.375 1.00 77.56 175 ARG A N 1
ATOM 1451 C CA . ARG A 1 175 ? -1.085 -0.491 -28.815 1.00 77.56 175 ARG A CA 1
ATOM 1452 C C . ARG A 1 175 ? -0.322 0.795 -29.145 1.00 77.56 175 ARG A C 1
ATOM 1454 O O . ARG A 1 175 ? 0.269 0.882 -30.216 1.00 77.56 175 ARG A O 1
ATOM 1461 N N . PHE A 1 176 ? -0.330 1.765 -28.229 1.00 79.00 176 PHE A N 1
ATOM 1462 C CA . PHE A 1 176 ? 0.376 3.046 -28.329 1.00 79.00 176 PHE A CA 1
ATOM 1463 C C . PHE A 1 176 ? 0.849 3.508 -26.944 1.00 79.00 176 PHE A C 1
ATOM 1465 O O . PHE A 1 176 ? 0.346 3.045 -25.922 1.00 79.00 176 PHE A O 1
ATOM 1472 N N . TRP A 1 177 ? 1.802 4.438 -26.899 1.00 62.06 177 TRP A N 1
ATOM 1473 C CA . TRP A 1 177 ? 2.178 5.104 -25.651 1.00 62.06 177 TRP A CA 1
ATOM 1474 C C . TRP A 1 177 ? 1.034 6.017 -25.186 1.00 62.06 177 TRP A C 1
ATOM 1476 O O . TRP A 1 177 ? 0.613 6.895 -25.937 1.00 62.06 177 TRP A O 1
ATOM 1486 N N . GLY A 1 178 ? 0.526 5.804 -23.969 1.00 60.84 178 GLY A N 1
ATOM 1487 C CA . GLY A 1 178 ? -0.541 6.612 -23.369 1.00 60.84 178 GLY A CA 1
ATOM 1488 C C . GLY A 1 178 ? -1.566 5.796 -22.575 1.00 60.84 178 GLY A C 1
ATOM 1489 O O . GLY A 1 178 ? -1.724 4.592 -22.787 1.00 60.84 178 GLY A O 1
ATOM 1490 N N . PHE A 1 179 ? -2.270 6.473 -21.664 1.00 67.00 179 PHE A N 1
ATOM 1491 C CA . PHE A 1 179 ? -3.271 5.873 -20.779 1.00 67.00 179 PHE A CA 1
ATOM 1492 C C . PHE A 1 179 ? -4.355 5.102 -21.549 1.00 67.00 179 PHE A C 1
ATOM 1494 O O . PHE A 1 179 ? -4.893 5.578 -22.551 1.00 67.00 179 PHE A O 1
ATOM 1501 N N . GLY A 1 180 ? -4.698 3.909 -21.055 1.00 71.62 180 GLY A N 1
ATOM 1502 C CA . GLY A 1 180 ? -5.871 3.146 -21.496 1.00 71.62 180 GLY A CA 1
ATOM 1503 C C . GLY A 1 180 ? -5.745 2.425 -22.842 1.00 71.62 180 GLY A C 1
ATOM 1504 O O . GLY A 1 180 ? -6.714 1.817 -23.288 1.00 71.62 180 GLY A O 1
ATOM 1505 N N . SER A 1 181 ? -4.574 2.435 -23.486 1.00 82.50 181 SER A N 1
ATOM 1506 C CA . SER A 1 181 ? -4.349 1.762 -24.781 1.00 82.50 181 SER A CA 1
ATOM 1507 C C . SER A 1 181 ? -3.935 0.285 -24.657 1.00 82.50 181 SER A C 1
ATOM 1509 O O . SER A 1 181 ? -3.308 -0.270 -25.566 1.00 82.50 181 SER A O 1
ATOM 1511 N N . TYR A 1 182 ? -4.281 -0.359 -23.540 1.00 88.25 182 TYR A N 1
ATOM 1512 C CA . TYR A 1 182 ? -3.907 -1.738 -23.236 1.00 88.25 182 TYR A CA 1
ATOM 1513 C C . TYR A 1 182 ? -4.554 -2.737 -24.201 1.00 88.25 182 TYR A C 1
ATOM 1515 O O . TYR A 1 182 ? -5.711 -2.597 -24.601 1.00 88.25 182 TYR A O 1
ATOM 1523 N N . ILE A 1 183 ? -3.804 -3.776 -24.554 1.00 91.25 183 ILE A N 1
ATOM 1524 C CA . ILE A 1 183 ? -4.275 -4.899 -25.367 1.00 91.25 183 ILE A CA 1
ATOM 1525 C C . ILE A 1 183 ? -4.065 -6.215 -24.611 1.00 91.25 183 ILE A C 1
ATOM 1527 O O . ILE A 1 183 ? -3.181 -6.287 -23.753 1.00 91.25 183 ILE A O 1
ATOM 1531 N N . PRO A 1 184 ? -4.842 -7.271 -24.922 1.00 90.69 184 PRO A N 1
ATOM 1532 C CA . PRO A 1 184 ? -4.625 -8.582 -24.326 1.00 90.69 184 PRO A CA 1
ATOM 1533 C C . PRO A 1 184 ? -3.180 -9.048 -24.512 1.00 90.69 184 PRO A C 1
ATOM 1535 O O . PRO A 1 184 ? -2.639 -8.998 -25.620 1.00 90.69 184 PRO A O 1
ATOM 1538 N N . ASN A 1 185 ? -2.565 -9.532 -23.434 1.00 91.19 185 ASN A N 1
ATOM 1539 C CA . ASN A 1 185 ? -1.307 -10.256 -23.529 1.00 91.19 185 ASN A CA 1
ATOM 1540 C C . ASN A 1 185 ? -1.623 -11.715 -23.891 1.00 91.19 185 ASN A C 1
ATOM 1542 O O . ASN A 1 185 ? -2.149 -12.456 -23.066 1.00 91.19 185 ASN A O 1
ATOM 1546 N N . THR A 1 186 ? -1.371 -12.096 -25.145 1.00 92.69 186 THR A N 1
ATOM 1547 C CA . THR A 1 186 ? -1.670 -13.434 -25.686 1.00 92.69 186 THR A CA 1
ATOM 1548 C C . THR A 1 186 ? -0.509 -14.421 -25.557 1.00 92.69 186 THR A C 1
ATOM 1550 O O . THR A 1 186 ? -0.600 -15.530 -26.083 1.00 92.69 186 THR A O 1
ATOM 1553 N N . ASP A 1 187 ?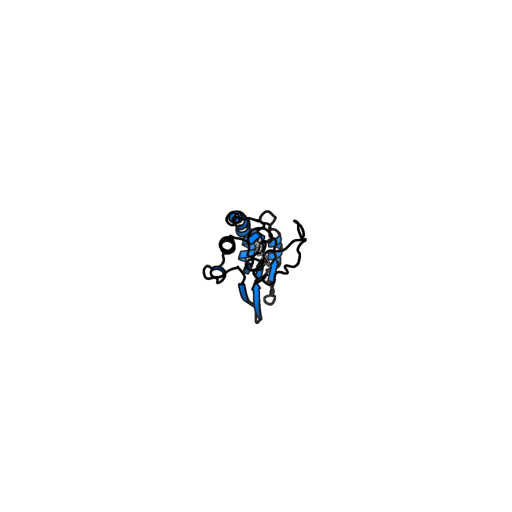 0.577 -14.037 -24.881 1.00 92.75 187 ASP A N 1
ATOM 1554 C CA . ASP A 1 187 ? 1.675 -14.948 -24.564 1.00 92.75 187 ASP A CA 1
ATOM 1555 C C . ASP A 1 187 ? 1.168 -16.070 -23.631 1.00 92.75 187 ASP A C 1
ATOM 1557 O O . ASP A 1 187 ? 0.678 -15.767 -22.540 1.00 92.75 187 ASP A O 1
ATOM 1561 N N . PRO A 1 188 ? 1.273 -17.360 -24.009 1.00 93.19 188 PRO A N 1
ATOM 1562 C CA . PRO A 1 188 ? 0.860 -18.474 -23.153 1.00 93.19 188 PRO A CA 1
ATOM 1563 C C . PRO A 1 188 ? 1.608 -18.548 -21.814 1.00 93.19 188 PRO A C 1
ATOM 1565 O O . PRO A 1 188 ? 1.120 -19.189 -20.885 1.00 93.19 188 PRO A O 1
ATOM 1568 N N . GLY A 1 189 ? 2.790 -17.930 -21.716 1.00 92.88 189 GLY A N 1
ATOM 1569 C CA . GLY A 1 189 ? 3.567 -17.805 -20.484 1.00 92.88 189 GLY A CA 1
ATOM 1570 C C . GLY A 1 189 ? 3.206 -16.585 -19.633 1.00 92.88 189 GLY A C 1
ATOM 1571 O O . GLY A 1 189 ? 3.815 -16.396 -18.581 1.00 92.88 189 GLY A O 1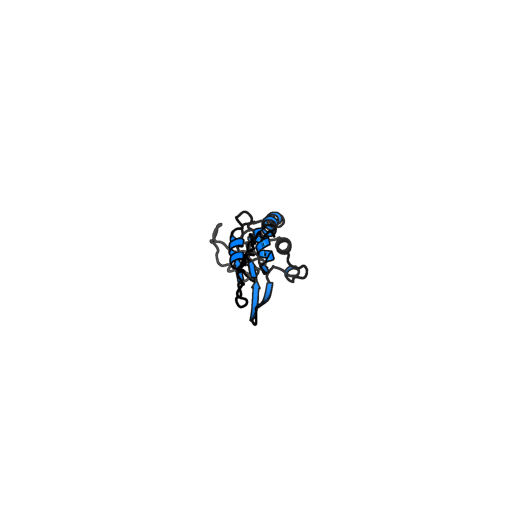
ATOM 1572 N N . ALA A 1 190 ? 2.253 -15.750 -20.063 1.00 93.00 190 ALA A N 1
ATOM 1573 C CA . ALA A 1 190 ? 1.837 -14.580 -19.302 1.00 93.00 190 ALA A CA 1
ATOM 1574 C C . ALA A 1 190 ? 1.205 -14.980 -17.961 1.00 93.00 190 ALA A C 1
ATOM 1576 O O . ALA A 1 190 ? 0.332 -15.843 -17.876 1.00 93.00 190 ALA A O 1
ATOM 1577 N N . SER A 1 191 ? 1.631 -14.292 -16.910 1.00 91.94 191 SER A N 1
ATOM 1578 C CA . SER A 1 191 ? 1.222 -14.517 -15.526 1.00 91.94 191 SER A CA 1
ATOM 1579 C C . SER A 1 191 ? 0.497 -13.305 -14.941 1.00 91.94 191 SER A C 1
ATOM 1581 O O . SER A 1 191 ? 0.709 -12.166 -15.366 1.00 91.94 191 SER A O 1
ATOM 1583 N N . PHE A 1 192 ? -0.340 -13.555 -13.933 1.00 82.00 192 PHE A N 1
ATOM 1584 C CA . PHE A 1 192 ? -0.997 -12.524 -13.115 1.00 82.00 192 PHE A CA 1
ATOM 1585 C C . PHE A 1 192 ? -0.842 -12.791 -11.604 1.00 82.00 192 PHE A C 1
ATOM 1587 O O . PHE A 1 192 ? -0.873 -11.847 -10.820 1.00 82.00 192 PHE A O 1
ATOM 1594 N N . PHE A 1 193 ? -0.623 -14.054 -11.216 1.00 68.75 193 PHE A N 1
ATOM 1595 C CA . PHE A 1 193 ? -0.400 -14.535 -9.850 1.00 68.75 193 PHE A CA 1
ATOM 1596 C C . PHE A 1 193 ? 0.747 -15.546 -9.830 1.00 68.75 193 PHE A C 1
ATOM 1598 O O . PHE A 1 193 ? 0.895 -16.261 -10.850 1.00 68.75 193 PHE A O 1
#

Secondary structure (DSSP, 8-state):
----------------------------TT---EEEE----TTS--THHHHHHHT--SEEEE-S-SS----SSGGGGHHHHHHHHT-HHHHHHHHHSEEEE---HHHHSSTT--TT-TTHHHHHHHHHHHTT--TT-GGGTSSS--EEEEEEETTEEEEEEE--SSTTPPPPEESSSSTT-EE----TT----